Protein 8ZEB (pdb70)

Structure (mmCIF, N/CA/C/O backbone):
data_8ZEB
#
_entry.id   8ZEB
#
_cell.length_a   64.022
_cell.length_b   97.605
_cell.length_c   93.149
_cell.angle_alpha   90.000
_cell.angle_beta   90.000
_cell.angle_gamma   90.000
#
_symmetry.space_group_name_H-M   'C 2 2 21'
#
loop_
_entity.id
_entity.type
_entity.pdbx_description
1 polymer 'Bcl-2-like protein 1'
2 polymer THR-PRO-GLU-TRP-ALA-SER-THR-LEU-ARG-PRO-GLU-(CCS)-(EDN)-(Z7Z)-(PRS)
3 water water
#
loop_
_atom_site.group_PDB
_atom_site.id
_atom_site.type_symbol
_atom_site.label_atom_id
_atom_site.label_alt_id
_atom_site.label_comp_id
_atom_site.label_asym_id
_atom_site.label_entity_id
_atom_site.label_seq_id
_atom_site.pdbx_PDB_ins_code
_atom_site.Cartn_x
_atom_site.Cartn_y
_atom_site.Cartn_z
_atom_site.occupancy
_atom_site.B_iso_or_equiv
_atom_site.auth_seq_id
_atom_site.auth_comp_id
_atom_site.auth_asym_id
_atom_site.auth_atom_id
_atom_site.pdbx_PDB_model_num
ATOM 1 N N . GLN A 1 3 ? -7.00130 -3.71675 -40.64712 1.000 53.69666 3 GLN A N 1
ATOM 2 C CA . GLN A 1 3 ? -6.96981 -5.06744 -41.20390 1.000 50.58042 3 GLN A CA 1
ATOM 3 C C . GLN A 1 3 ? -5.62957 -5.73614 -40.93796 1.000 49.95710 3 GLN A C 1
ATOM 4 O O . GLN A 1 3 ? -4.60652 -5.38738 -41.53835 1.000 53.56182 3 GLN A O 1
ATOM 10 N N . SER A 1 4 ? -5.64107 -6.70704 -40.03503 1.000 42.73847 4 SER A N 1
ATOM 11 C CA . SER A 1 4 ? -4.41206 -7.31009 -39.54388 1.000 40.66754 4 SER A CA 1
ATOM 12 C C . SER A 1 4 ? -4.07452 -8.56502 -40.35263 1.000 31.33290 4 SER A C 1
ATOM 13 O O . SER A 1 4 ? -4.92650 -9.44209 -40.55933 1.000 33.26483 4 SER A O 1
ATOM 16 N N . ASN A 1 5 ? -2.84370 -8.61291 -40.86228 1.000 33.32531 5 ASN A N 1
ATOM 17 C CA . ASN A 1 5 ? -2.36978 -9.82634 -41.52183 1.000 35.56265 5 ASN A CA 1
ATOM 18 C C . ASN A 1 5 ? -2.30007 -10.97816 -40.53553 1.000 28.96222 5 ASN A C 1
ATOM 19 O O . ASN A 1 5 ? -2.53402 -12.13691 -40.90225 1.000 26.86672 5 ASN A O 1
ATOM 24 N N . ARG A 1 6 ? -2.01128 -10.67416 -39.27400 1.000 29.14095 6 ARG A N 1
ATOM 25 C CA . ARG A 1 6 ? -1.87738 -11.72274 -38.27280 1.000 32.20613 6 ARG A CA 1
ATOM 26 C C . ARG A 1 6 ? -3.23291 -12.32747 -37.92715 1.000 28.44771 6 ARG A C 1
ATOM 27 O O . ARG A 1 6 ? -3.34768 -13.54584 -37.74868 1.000 28.57090 6 ARG A O 1
ATOM 35 N N . GLU A 1 7 ? -4.28021 -11.49456 -37.84067 1.000 30.29657 7 GLU A N 1
ATOM 36 C CA . GLU A 1 7 ? -5.63378 -12.01644 -37.64573 1.000 32.33717 7 GLU A CA 1
ATOM 37 C C . GLU A 1 7 ? -6.03369 -12.93899 -38.78720 1.000 27.13416 7 GLU A C 1
ATOM 38 O O . GLU A 1 7 ? -6.66373 -13.98526 -38.57062 1.000 26.41048 7 GLU A O 1
ATOM 44 N N . LEU A 1 8 ? -5.67196 -12.56556 -40.01510 1.000 24.63978 8 LEU A N 1
ATOM 45 C CA . LEU A 1 8 ? -5.99522 -13.39017 -41.17242 1.000 22.28221 8 LEU A CA 1
ATOM 46 C C . LEU A 1 8 ? -5.24577 -14.70811 -41.12257 1.000 25.75858 8 LEU A C 1
ATOM 47 O O . LEU A 1 8 ? -5.81795 -15.76102 -41.42949 1.000 21.09296 8 LEU A O 1
ATOM 52 N N . VAL A 1 9 ? -3.94981 -14.65422 -40.77684 1.000 19.97324 9 VAL A N 1
ATOM 53 C CA . VAL A 1 9 ? -3.14548 -15.87340 -40.66948 1.000 21.22175 9 VAL A CA 1
ATOM 54 C C . VAL A 1 9 ? -3.73206 -16.79311 -39.61181 1.000 21.41641 9 VAL A C 1
ATOM 55 O O . VAL A 1 9 ? -3.90516 -17.99917 -39.83475 1.000 21.37520 9 VAL A O 1
ATOM 59 N N . VAL A 1 10 ? -4.07148 -16.23266 -38.44453 1.000 20.95294 10 VAL A N 1
ATOM 60 C CA . VAL A 1 10 ? -4.49932 -17.11135 -37.36389 1.000 25.79370 10 VAL A CA 1
ATOM 61 C C . VAL A 1 10 ? -5.84082 -17.73850 -37.68704 1.000 27.00145 10 VAL A C 1
ATOM 62 O O . VAL A 1 10 ? -6.07350 -18.91211 -37.36276 1.000 24.82008 10 VAL A O 1
ATOM 66 N N . ASP A 1 11 ? -6.72500 -17.00068 -38.37561 1.000 27.18385 11 ASP A N 1
ATOM 67 C CA . ASP A 1 11 ? -8.01673 -17.56899 -38.75808 1.000 28.12388 11 ASP A CA 1
ATOM 68 C C . ASP A 1 11 ? -7.86008 -18.68307 -39.78759 1.000 27.20658 11 ASP A C 1
ATOM 69 O O . ASP A 1 11 ? -8.54584 -19.71209 -39.70950 1.000 26.56770 11 ASP A O 1
ATOM 74 N N . PHE A 1 12 ? -6.99954 -18.47963 -40.78774 1.000 24.15563 12 PHE A N 1
ATOM 75 C CA . PHE A 1 12 ? -6.83674 -19.48687 -41.83229 1.000 23.48669 12 PHE A CA 1
ATOM 76 C C . PHE A 1 12 ? -6.22622 -20.77216 -41.27266 1.000 23.08392 12 PHE A C 1
ATOM 77 O O . PHE A 1 12 ? -6.69874 -21.87633 -41.56193 1.000 23.26696 12 PHE A O 1
ATOM 85 N N . LEU A 1 13 ? -5.15398 -20.64530 -40.49487 1.000 22.39872 13 LEU A N 1
ATOM 86 C CA . LEU A 1 13 ? -4.54030 -21.82227 -39.88681 1.000 23.33200 13 LEU A CA 1
ATOM 87 C C . LEU A 1 13 ? -5.52125 -22.55478 -38.96894 1.000 25.40378 13 LEU A C 1
ATOM 88 O O . LEU A 1 13 ? -5.63210 -23.78528 -39.02766 1.000 24.23939 13 LEU A O 1
ATOM 93 N N . SER A 1 14 ? -6.21621 -21.81623 -38.08910 1.000 24.34180 14 SER A N 1
ATOM 94 C CA . SER A 1 14 ? -7.20736 -22.44447 -37.20253 1.000 30.15314 14 SER A CA 1
ATOM 95 C C . SER A 1 14 ? -8.26076 -23.21790 -37.98979 1.000 28.63728 14 SER A C 1
ATOM 96 O O . SER A 1 14 ? -8.64625 -24.33825 -37.61274 1.000 28.07484 14 SER A O 1
ATOM 99 N N . TYR A 1 15 ? -8.74945 -22.62320 -39.07461 1.000 26.86678 15 TYR A N 1
ATOM 100 C CA . TYR A 1 15 ? -9.70350 -23.29752 -39.94629 1.000 25.35747 15 TYR A CA 1
ATOM 101 C C . TYR A 1 15 ? -9.09656 -24.54738 -40.56320 1.000 27.60412 15 TYR A C 1
ATOM 102 O O . TYR A 1 15 ? -9.70995 -25.61909 -40.54957 1.000 28.35836 15 TYR A O 1
ATOM 111 N N . LYS A 1 16 ? -7.89584 -24.42683 -41.13560 1.000 26.63666 16 LYS A N 1
ATOM 112 C CA . LYS A 1 16 ? -7.28282 -25.57247 -41.79890 1.000 26.59148 16 LYS A CA 1
ATOM 113 C C . LYS A 1 16 ? -6.99627 -26.70377 -40.82357 1.000 26.22365 16 LYS A C 1
ATOM 114 O O . LYS A 1 16 ? -7.09200 -27.88104 -41.19531 1.000 31.79468 16 LYS A O 1
ATOM 120 N N . LEU A 1 17 ? -6.65245 -26.37052 -39.58081 1.000 22.36275 17 LEU A N 1
ATOM 121 C CA . LEU A 1 17 ? -6.40376 -27.39887 -38.57681 1.000 27.81699 17 LEU A CA 1
ATOM 122 C C . LEU A 1 17 ? -7.69851 -28.08829 -38.14497 1.000 31.54337 17 LEU A C 1
ATOM 123 O O . LEU A 1 17 ? -7.73299 -29.31667 -38.00452 1.000 30.44923 17 LEU A O 1
ATOM 128 N N . SER A 1 18 ? -8.77574 -27.31962 -37.93600 1.000 30.27365 18 SER A N 1
ATOM 129 C CA . SER A 1 18 ? -10.05799 -27.93049 -37.57983 1.000 33.49866 18 SER A CA 1
ATOM 130 C C . SER A 1 18 ? -10.55809 -28.87621 -38.66704 1.000 33.03542 18 SER A C 1
ATOM 131 O O . SER A 1 18 ? -11.17460 -29.90070 -38.35905 1.000 37.88979 18 SER A O 1
ATOM 134 N N . GLN A 1 19 ? -10.28940 -28.57014 -39.94076 1.000 30.02455 19 GLN A N 1
ATOM 135 C CA . GLN A 1 19 ? -10.70375 -29.47020 -41.01490 1.000 31.18344 19 GLN A CA 1
ATOM 136 C C . GLN A 1 19 ? -10.04799 -30.84496 -40.91434 1.000 36.26456 19 GLN A C 1
ATOM 137 O O . GLN A 1 19 ? -10.61337 -31.83153 -41.39958 1.000 34.72259 19 GLN A O 1
ATOM 143 N N . LYS A 1 20 ? -8.83497 -30.92845 -40.36169 1.000 35.32358 20 LYS A N 1
ATOM 144 C CA . LYS A 1 20 ? -8.14938 -32.20800 -40.18653 1.000 34.01511 20 LYS A CA 1
ATOM 145 C C . LYS A 1 20 ? -8.40954 -32.82622 -38.82145 1.000 34.83687 20 LYS A C 1
ATOM 146 O O . LYS A 1 20 ? -7.79019 -33.84069 -38.48679 1.000 38.15040 20 LYS A O 1
ATOM 152 N N . GLY A 1 21 ? -9.29061 -32.23494 -38.02589 1.000 35.29934 21 GLY A N 1
ATOM 153 C CA . GLY A 1 21 ? -9.65568 -32.78203 -36.74120 1.000 39.05940 21 GLY A CA 1
ATOM 154 C C . GLY A 1 21 ? -8.89829 -32.22229 -35.56573 1.000 42.44706 21 GLY A C 1
ATOM 155 O O . GLY A 1 21 ? -9.05468 -32.73934 -34.45471 1.000 43.06634 21 GLY A O 1
ATOM 156 N N . TYR A 1 22 ? -8.09216 -31.18369 -35.76993 1.000 36.59900 22 TYR A N 1
ATOM 157 C CA . TYR A 1 22 ? -7.23604 -30.61444 -34.73958 1.000 38.95977 22 TYR A CA 1
ATOM 158 C C . TYR A 1 22 ? -7.77662 -29.26091 -34.32431 1.000 40.74098 22 TYR A C 1
ATOM 159 O O . TYR A 1 22 ? -8.07361 -28.42383 -35.18187 1.000 40.20887 22 TYR A O 1
ATOM 168 N N . SER A 1 23 ? -7.86015 -29.02881 -33.02055 1.000 43.41252 23 SER A N 1
ATOM 169 C CA . SER A 1 23 ? -8.43559 -27.79858 -32.48127 1.000 48.44873 23 SER A CA 1
ATOM 170 C C . SER A 1 23 ? -7.30805 -26.96038 -31.88482 1.000 49.65026 23 SER A C 1
ATOM 171 O O . SER A 1 23 ? -6.85908 -27.21205 -30.76191 1.000 52.53630 23 SER A O 1
ATOM 174 N N . TRP A 1 24 ? -6.85499 -25.96184 -32.64472 1.000 48.90110 24 TRP A N 1
ATOM 175 C CA . TRP A 1 24 ? -5.80825 -25.05203 -32.18479 1.000 44.91965 24 TRP A CA 1
ATOM 176 C C . TRP A 1 24 ? -6.38569 -24.10408 -31.14255 1.000 49.80979 24 TRP A C 1
ATOM 177 O O . TRP A 1 24 ? -7.20335 -23.23465 -31.46429 1.000 49.37673 24 TRP A O 1
ATOM 188 N N . SER A 1 25 ? -5.96379 -24.27171 -29.89228 1.000 51.66093 25 SER A N 1
ATOM 189 C CA . SER A 1 25 ? -6.47432 -23.44643 -28.80562 1.000 55.18673 25 SER A CA 1
ATOM 190 C C . SER A 1 25 ? -5.96306 -22.01890 -28.95367 1.000 52.75543 25 SER A C 1
ATOM 191 O O . SER A 1 25 ? -4.75040 -21.78644 -29.00812 1.000 53.68534 25 SER A O 1
ATOM 194 N N . GLN A 1 26 ? -6.88532 -21.06514 -29.03905 1.000 52.07761 26 GLN A N 1
ATOM 195 C CA . GLN A 1 26 ? -6.51777 -19.66027 -28.99057 1.000 52.67508 26 GLN A CA 1
ATOM 196 C C . GLN A 1 26 ? -6.84109 -19.14420 -27.59761 1.000 46.65680 26 GLN A C 1
ATOM 197 O O . GLN A 1 26 ? -8.02246 -19.12496 -27.21514 1.000 42.88613 26 GLN A O 1
ATOM 203 N N . PRO A 1 27 ? -5.85006 -18.74719 -26.79523 1.000 48.67713 82 PRO A N 1
ATOM 204 C CA . PRO A 1 27 ? -6.17590 -18.25749 -25.44375 1.000 45.22840 82 PRO A CA 1
ATOM 205 C C . PRO A 1 27 ? -7.05456 -17.01440 -25.45022 1.000 43.14469 82 PRO A C 1
ATOM 206 O O . PRO A 1 27 ? -7.84706 -16.82860 -24.51282 1.000 39.90339 82 PRO A O 1
ATOM 210 N N . MET A 1 28 ? -6.97417 -16.17090 -26.48958 1.000 39.98619 83 MET A N 1
ATOM 211 C CA . MET A 1 28 ? -7.86252 -15.01179 -26.53698 1.000 36.11748 83 MET A CA 1
ATOM 212 C C . MET A 1 28 ? -9.31382 -15.41148 -26.79672 1.000 31.77514 83 MET A C 1
ATOM 213 O O . MET A 1 28 ? -10.21850 -14.62530 -26.50042 1.000 30.98681 83 MET A O 1
ATOM 218 N N . ALA A 1 29 ? -9.55980 -16.60616 -27.34264 1.000 32.35082 84 ALA A N 1
ATOM 219 C CA . ALA A 1 29 ? -10.93632 -17.08459 -27.47936 1.000 31.46604 84 ALA A CA 1
ATOM 220 C C . ALA A 1 29 ? -11.60934 -17.23820 -26.11539 1.000 30.19282 84 ALA A C 1
ATOM 221 O O . ALA A 1 29 ? -12.78096 -16.87955 -25.94462 1.000 30.01669 84 ALA A O 1
ATOM 223 N N . ALA A 1 30 ? -10.87629 -17.74698 -25.12228 1.000 28.03018 85 ALA A N 1
ATOM 224 C CA . ALA A 1 30 ? -11.43518 -17.86335 -23.77968 1.000 28.69433 85 ALA A CA 1
ATOM 225 C C . ALA A 1 30 ? -11.66843 -16.49193 -23.15841 1.000 27.29739 85 ALA A C 1
ATOM 226 O O . ALA A 1 30 ? -12.64178 -16.29813 -22.41953 1.000 23.70291 85 ALA A O 1
ATOM 228 N N . VAL A 1 31 ? -10.77201 -15.53939 -23.43049 1.000 23.54509 86 VAL A N 1
ATOM 229 C CA . VAL A 1 31 ? -10.95267 -14.17759 -22.93802 1.000 25.50556 86 VAL A CA 1
ATOM 230 C C . VAL A 1 31 ? -12.20718 -13.56366 -23.53430 1.000 23.32444 86 VAL A C 1
ATOM 231 O O . VAL A 1 31 ? -13.00422 -12.95432 -22.82202 1.000 21.98214 86 VAL A O 1
ATOM 235 N N . LYS A 1 32 ? -12.37396 -13.68089 -24.85455 1.000 19.74024 87 LYS A N 1
ATOM 236 C CA . LYS A 1 32 ? -13.54684 -13.10385 -25.51082 1.000 23.61656 87 LYS A CA 1
ATOM 237 C C . LYS A 1 32 ? -14.84062 -13.67907 -24.93808 1.000 23.07402 87 LYS A C 1
ATOM 238 O O . LYS A 1 32 ? -15.78077 -12.93476 -24.63667 1.000 21.72749 87 LYS A O 1
ATOM 244 N N . GLN A 1 33 ? -14.89627 -14.99950 -24.74914 1.000 22.02771 88 GLN A N 1
ATOM 245 C CA . GLN A 1 33 ? -16.09056 -15.62966 -24.19283 1.000 21.51593 88 GLN A CA 1
ATOM 246 C C . GLN A 1 33 ? -16.34387 -15.18420 -22.75745 1.000 23.12782 88 GLN A C 1
ATOM 247 O O . GLN A 1 33 ? -17.48935 -14.93228 -22.37155 1.000 23.01386 88 GLN A O 1
ATOM 253 N N . ALA A 1 34 ? -15.29940 -15.07843 -21.94084 1.000 19.97884 89 ALA A N 1
ATOM 254 C CA . ALA A 1 34 ? -15.52688 -14.67785 -20.55197 1.000 22.52103 89 ALA A CA 1
ATOM 255 C C . ALA A 1 34 ? -16.00115 -13.22936 -20.46495 1.000 22.53690 89 ALA A C 1
ATOM 256 O O . ALA A 1 34 ? -16.84485 -12.89480 -19.62235 1.000 21.14235 89 ALA A O 1
ATOM 258 N N . LEU A 1 35 ? -15.47613 -12.36358 -21.33751 1.000 20.94849 90 LEU A N 1
ATOM 259 C CA . LEU A 1 35 ? -15.89150 -10.96233 -21.35604 1.000 20.50302 90 LEU A CA 1
ATOM 260 C C . LEU A 1 35 ? -17.33861 -10.81844 -21.79409 1.000 19.61231 90 LEU A C 1
ATOM 261 O O . LEU A 1 35 ? -18.08260 -10.00352 -21.22949 1.000 20.06291 90 LEU A O 1
ATOM 266 N N . ARG A 1 36 ? -17.75880 -11.59576 -22.80126 1.000 20.58504 91 ARG A N 1
ATOM 267 C CA . ARG A 1 36 ? -19.16047 -11.58363 -23.23325 1.000 22.29983 91 ARG A CA 1
ATOM 268 C C . ARG A 1 36 ? -20.09041 -11.96834 -22.09289 1.000 22.17877 91 ARG A C 1
ATOM 269 O O . ARG A 1 36 ? -21.10717 -11.30001 -21.84112 1.000 20.90224 91 ARG A O 1
ATOM 277 N N . GLU A 1 37 ? -19.77620 -13.07644 -21.41500 1.000 19.61044 92 GLU A N 1
ATOM 278 C CA . GLU A 1 37 ? -20.62054 -13.56442 -20.32890 1.000 20.03438 92 GLU A CA 1
ATOM 279 C C . GLU A 1 37 ? -20.62237 -12.61390 -19.14306 1.000 22.23353 92 GLU A C 1
ATOM 280 O O . GLU A 1 37 ? -21.67752 -12.37177 -18.53811 1.000 20.59905 92 GLU A O 1
ATOM 286 N N . ALA A 1 38 ? -19.45804 -12.06425 -18.79239 1.000 19.25163 93 ALA A N 1
ATOM 287 C CA . ALA A 1 38 ? -19.38930 -11.15074 -17.66349 1.000 19.93990 93 ALA A CA 1
ATOM 288 C C . ALA A 1 38 ? -20.17653 -9.88132 -17.95198 1.000 19.59530 93 ALA A C 1
ATOM 289 O O . ALA A 1 38 ? -20.86506 -9.35745 -17.06975 1.000 22.30388 93 ALA A O 1
ATOM 291 N N . GLY A 1 39 ? -20.08509 -9.37356 -19.18100 1.000 15.44220 94 GLY A N 1
ATOM 292 C CA . GLY A 1 39 ? -20.85914 -8.19416 -19.53802 1.000 20.44809 94 GLY A CA 1
ATOM 293 C C . GLY A 1 39 ? -22.35951 -8.45837 -19.48958 1.000 22.30580 94 GLY A C 1
ATOM 294 O O . GLY A 1 39 ? -23.12751 -7.63358 -18.99357 1.000 20.85738 94 GLY A O 1
ATOM 295 N N . ASP A 1 40 ? -22.79044 -9.61371 -20.00366 1.000 20.74508 95 ASP A N 1
ATOM 296 C CA . ASP A 1 40 ? -24.19912 -9.98616 -19.88441 1.000 20.57959 95 ASP A CA 1
ATOM 297 C C . ASP A 1 40 ? -24.62958 -10.02881 -18.42626 1.000 23.12692 95 ASP A C 1
ATOM 298 O O . ASP A 1 40 ? -25.68528 -9.50719 -18.06948 1.000 22.47267 95 ASP A O 1
ATOM 303 N N . GLU A 1 41 ? -23.82079 -10.65670 -17.56492 1.000 23.55031 96 GLU A N 1
ATOM 304 C CA . GLU A 1 41 ? -24.17559 -10.75410 -16.15270 1.000 24.83123 96 GLU A CA 1
ATOM 305 C C . GLU A 1 41 ? -24.17652 -9.38624 -15.47533 1.000 22.55001 96 GLU A C 1
ATOM 306 O O . GLU A 1 41 ? -25.06004 -9.10069 -14.65731 1.000 22.72494 96 GLU A O 1
ATOM 312 N N . PHE A 1 42 ? -23.19598 -8.52503 -15.79193 1.000 23.04273 97 PHE A N 1
ATOM 313 C CA . PHE A 1 42 ? -23.17628 -7.18242 -15.20776 1.000 20.26583 97 PHE A CA 1
ATOM 314 C C . PHE A 1 42 ? -24.44953 -6.41814 -15.54700 1.000 20.73318 97 PHE A C 1
ATOM 315 O O . PHE A 1 42 ? -25.06968 -5.80837 -14.66938 1.000 20.27839 97 PHE A O 1
ATOM 323 N N . GLU A 1 43 ? -24.86018 -6.45242 -16.82058 1.000 18.59567 98 GLU A N 1
ATOM 324 C CA . GLU A 1 43 ? -26.00309 -5.65041 -17.26512 1.000 21.60084 98 GLU A CA 1
ATOM 325 C C . GLU A 1 43 ? -27.32489 -6.14538 -16.69440 1.000 24.86869 98 GLU A C 1
ATOM 326 O O . GLU A 1 43 ? -28.25912 -5.35337 -16.52184 1.000 21.13615 98 GLU A O 1
ATOM 332 N N . LEU A 1 44 ? -27.43153 -7.44178 -16.43191 1.000 19.22527 99 LEU A N 1
ATOM 333 C CA . LEU A 1 44 ? -28.63932 -8.04374 -15.87967 1.000 20.33795 99 LEU A CA 1
ATOM 334 C C . LEU A 1 44 ? -28.64433 -8.01961 -14.35456 1.000 22.35723 99 LEU A C 1
ATOM 335 O O . LEU A 1 44 ? -29.59316 -7.52471 -13.73787 1.000 27.83452 99 LEU A O 1
ATOM 340 N N . ARG A 1 45 ? -27.59825 -8.53835 -13.72218 1.000 25.16682 100 ARG A N 1
ATOM 341 C CA . ARG A 1 45 ? -27.59593 -8.61876 -12.26948 1.000 24.57787 100 ARG A CA 1
ATOM 342 C C . ARG A 1 45 ? -27.32486 -7.27766 -11.60179 1.000 24.07736 100 ARG A C 1
ATOM 343 O O . ARG A 1 45 ? -27.72473 -7.08438 -10.44862 1.000 27.27107 100 ARG A O 1
ATOM 351 N N . TYR A 1 46 ? -26.64975 -6.34739 -12.27859 1.000 21.92336 101 TYR A N 1
ATOM 352 C CA . TYR A 1 46 ? -26.35534 -5.05118 -11.67401 1.000 19.02932 101 TYR A CA 1
ATOM 353 C C . TYR A 1 46 ? -26.91335 -3.94761 -12.55858 1.000 24.26532 101 TYR A C 1
ATOM 354 O O . TYR A 1 46 ? -26.19160 -3.00837 -12.90556 1.000 22.24271 101 TYR A O 1
ATOM 363 N N . ARG A 1 47 ? -28.19148 -4.04620 -12.93504 1.000 21.50693 102 ARG A N 1
ATOM 364 C CA . ARG A 1 47 ? -28.71993 -3.09547 -13.91201 1.000 24.65200 102 ARG A CA 1
ATOM 365 C C . ARG A 1 47 ? -28.66116 -1.64783 -13.41996 1.000 21.06118 102 ARG A C 1
ATOM 366 O O . ARG A 1 47 ? -28.48784 -0.73192 -14.22951 1.000 20.61422 102 ARG A O 1
ATOM 374 N N . ARG A 1 48 ? -28.78473 -1.41029 -12.11443 1.000 23.15634 103 ARG A N 1
ATOM 375 C CA . ARG A 1 48 ? -28.71833 -0.02859 -11.63469 1.000 27.86397 103 ARG A CA 1
ATOM 376 C C . ARG A 1 48 ? -27.31780 0.55183 -11.80764 1.000 20.93671 103 ARG A C 1
ATOM 377 O O . ARG A 1 48 ? -27.16109 1.73032 -12.13310 1.000 26.16757 103 ARG A O 1
ATOM 385 N N . ALA A 1 49 ? -26.28867 -0.25367 -11.56099 1.000 21.76838 104 ALA A N 1
ATOM 386 C CA . ALA A 1 49 ? -24.91858 0.18667 -11.80408 1.000 24.56562 104 ALA A CA 1
ATOM 387 C C . ALA A 1 49 ? -24.67902 0.42549 -13.28444 1.000 22.07458 104 ALA A C 1
ATOM 388 O O . ALA A 1 49 ? -23.97688 1.37073 -13.67585 1.000 23.55952 104 ALA A O 1
ATOM 390 N N . PHE A 1 50 ? -25.21725 -0.45758 -14.11848 1.000 18.07827 105 PHE A N 1
ATOM 391 C CA . PHE A 1 50 ? -25.04879 -0.35173 -15.56195 1.000 17.80843 105 PHE A CA 1
ATOM 392 C C . PHE A 1 50 ? -25.72760 0.90384 -16.10353 1.000 22.35059 105 PHE A C 1
ATOM 393 O O . PHE A 1 50 ? -25.10688 1.69217 -16.82874 1.000 20.71690 105 PHE A O 1
ATOM 401 N N . SER A 1 51 ? -27.00529 1.10760 -15.76088 1.000 22.04250 106 SER A N 1
ATOM 402 C CA . SER A 1 51 ? -27.73025 2.27142 -16.28345 1.000 22.03355 106 SER A CA 1
ATOM 403 C C . SER A 1 51 ? -27.21944 3.57907 -15.67243 1.000 22.94315 106 SER A C 1
ATOM 404 O O . SER A 1 51 ? -27.28455 4.62546 -16.32414 1.000 23.31128 106 SER A O 1
ATOM 407 N N . ASP A 1 52 ? -26.66432 3.53769 -14.45762 1.000 21.19349 107 ASP A N 1
ATOM 408 C CA . ASP A 1 52 ? -26.05094 4.73199 -13.89080 1.000 25.84133 107 ASP A CA 1
ATOM 409 C C . ASP A 1 52 ? -24.85932 5.18221 -14.73205 1.000 27.71359 107 ASP A C 1
ATOM 410 O O . ASP A 1 52 ? -24.65718 6.38382 -14.94564 1.000 24.59147 107 ASP A O 1
ATOM 415 N N . LEU A 1 53 ? -24.08216 4.22872 -15.25369 1.000 22.54023 108 LEU A N 1
ATOM 416 C CA . LEU A 1 53 ? -22.95457 4.57696 -16.11836 1.000 21.96709 108 LEU A CA 1
ATOM 417 C C . LEU A 1 53 ? -23.43080 5.06437 -17.49020 1.000 23.98673 108 LEU A C 1
ATOM 418 O O . LEU A 1 53 ? -23.00308 6.12151 -17.96614 1.000 23.69895 108 LEU A O 1
ATOM 423 N N . THR A 1 54 ? -24.34985 4.33396 -18.12684 1.000 21.76652 109 THR A N 1
ATOM 424 C CA . THR A 1 54 ? -24.79850 4.73059 -19.46416 1.000 25.50534 109 THR A CA 1
ATOM 425 C C . THR A 1 54 ? -25.51513 6.08230 -19.47335 1.000 26.95387 109 THR A C 1
ATOM 426 O O . THR A 1 54 ? -25.52441 6.77247 -20.50220 1.000 25.55231 109 THR A O 1
ATOM 430 N N . SER A 1 55 ? -26.11971 6.48445 -18.35561 1.000 24.90203 110 SER A N 1
ATOM 431 C CA . SER A 1 55 ? -26.78060 7.78704 -18.32963 1.000 24.99001 110 SER A CA 1
ATOM 432 C C . SER A 1 55 ? -25.80354 8.96088 -18.37263 1.000 27.54278 110 SER A C 1
ATOM 433 O O . SER A 1 55 ? -26.24439 10.09138 -18.58946 1.000 27.63333 110 SER A O 1
ATOM 436 N N . GLN A 1 56 ? -24.49880 8.74161 -18.18392 1.000 23.70289 111 GLN A N 1
ATOM 437 C CA . GLN A 1 56 ? -23.57787 9.86925 -18.07272 1.000 26.39837 111 GLN A CA 1
ATOM 438 C C . GLN A 1 56 ? -23.07693 10.39514 -19.41409 1.000 26.59890 111 GLN A C 1
ATOM 439 O O . GLN A 1 56 ? -22.41160 11.43001 -19.44494 1.000 27.83320 111 GLN A O 1
ATOM 445 N N . LEU A 1 57 ? -23.36018 9.71970 -20.51916 1.000 24.52704 112 LEU A N 1
ATOM 446 C CA . LEU A 1 57 ? -22.83271 10.14921 -21.80280 1.000 25.24976 112 LEU A CA 1
ATOM 447 C C . LEU A 1 57 ? -23.74029 9.64103 -22.90053 1.000 30.75159 112 LEU A C 1
ATOM 448 O O . LEU A 1 57 ? -24.12055 8.46790 -22.90178 1.000 27.72944 112 LEU A O 1
ATOM 453 N N . HIS A 1 58 ? -24.03690 10.50652 -23.85686 1.000 27.28117 113 HIS A N 1
ATOM 454 C CA . HIS A 1 58 ? -24.67368 10.06875 -25.09065 1.000 34.27843 113 HIS A CA 1
ATOM 455 C C . HIS A 1 58 ? -23.85449 10.60874 -26.24836 1.000 28.44154 113 HIS A C 1
ATOM 456 O O . HIS A 1 58 ? -23.48461 11.78151 -26.24722 1.000 32.72014 113 HIS A O 1
ATOM 463 N N . ILE A 1 59 ? -23.50196 9.74459 -27.18326 1.000 29.40005 114 ILE A N 1
ATOM 464 C CA . ILE A 1 59 ? -22.55049 10.10332 -28.22883 1.000 33.11625 114 ILE A CA 1
ATOM 465 C C . ILE A 1 59 ? -23.29559 10.75545 -29.38247 1.000 32.26901 114 ILE A C 1
ATOM 466 O O . ILE A 1 59 ? -24.32313 10.24712 -29.84214 1.000 35.20184 114 ILE A O 1
ATOM 471 N N . THR A 1 60 ? -22.78159 11.89072 -29.84045 1.000 31.68191 115 THR A N 1
ATOM 472 C CA . THR A 1 60 ? -23.26346 12.52107 -31.05886 1.000 28.90572 115 THR A CA 1
ATOM 473 C C . THR A 1 60 ? -22.05777 12.67039 -31.97540 1.000 32.08629 115 THR A C 1
ATOM 474 O O . THR A 1 60 ? -20.91916 12.49490 -31.51765 1.000 28.62524 115 THR A O 1
ATOM 478 N N . PRO A 1 61 ? -22.24100 12.97603 -33.26326 1.000 30.53431 116 PRO A N 1
ATOM 479 C CA . PRO A 1 61 ? -21.07172 13.17218 -34.13329 1.000 29.42130 116 PRO A CA 1
ATOM 480 C C . PRO A 1 61 ? -20.17490 14.30796 -33.67591 1.000 29.15256 116 PRO A C 1
ATOM 481 O O . PRO A 1 61 ? -19.08137 14.45780 -34.22077 1.000 34.35190 116 PRO A O 1
ATOM 485 N N . GLY A 1 62 ? -20.58628 15.08443 -32.67724 1.000 26.08299 117 GLY A N 1
ATOM 486 C CA . GLY A 1 62 ? -19.78564 16.17135 -32.16758 1.000 31.29883 117 GLY A CA 1
ATOM 487 C C . GLY A 1 62 ? -19.07811 15.84432 -30.87138 1.000 33.34883 117 GLY A C 1
ATOM 488 O O . GLY A 1 62 ? -18.25179 16.63478 -30.41148 1.000 31.49437 117 GLY A O 1
ATOM 489 N N . THR A 1 63 ? -19.37462 14.68784 -30.27547 1.000 29.37570 118 THR A N 1
ATOM 490 C CA . THR A 1 63 ? -18.68830 14.29621 -29.05057 1.000 28.11442 118 THR A CA 1
ATOM 491 C C . THR A 1 63 ? -17.19677 14.06778 -29.30487 1.000 27.86992 118 THR A C 1
ATOM 492 O O . THR A 1 63 ? -16.80813 13.34944 -30.23127 1.000 25.70842 118 THR A O 1
ATOM 496 N N . ALA A 1 64 ? -16.36142 14.65778 -28.46484 1.000 25.21126 119 ALA A N 1
ATOM 497 C CA . ALA A 1 64 ? -14.93509 14.41204 -28.58622 1.000 25.44244 119 ALA A CA 1
ATOM 498 C C . ALA A 1 64 ? -14.53002 13.28537 -27.64592 1.000 26.46156 119 ALA A C 1
ATOM 499 O O . ALA A 1 64 ? -15.19334 13.01232 -26.64234 1.000 26.67794 119 ALA A O 1
ATOM 501 N N . TYR A 1 65 ? -13.42981 12.61822 -27.99492 1.000 25.67109 120 TYR A N 1
ATOM 502 C CA . TYR A 1 65 ? -12.87200 11.57864 -27.13146 1.000 22.43630 120 TYR A CA 1
ATOM 503 C C . TYR A 1 65 ? -12.72788 12.05315 -25.68908 1.000 24.31905 120 TYR A C 1
ATOM 504 O O . TYR A 1 65 ? -13.03563 11.31223 -24.75010 1.000 21.25641 120 TYR A O 1
ATOM 513 N N . GLN A 1 66 ? -12.27649 13.29471 -25.48273 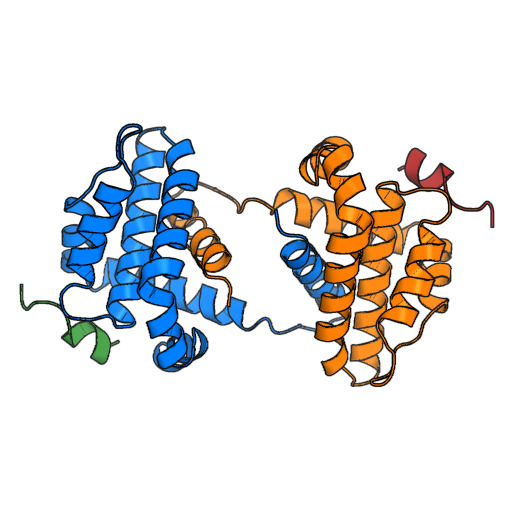1.000 22.20038 121 GLN A N 1
ATOM 514 C CA . GLN A 1 66 ? -12.06018 13.74469 -24.10856 1.000 23.37759 121 GLN A CA 1
ATOM 515 C C . GLN A 1 66 ? -13.33949 13.67021 -23.26332 1.000 25.69989 121 GLN A C 1
ATOM 516 O O . GLN A 1 66 ? -13.25478 13.51179 -22.04311 1.000 23.76067 121 GLN A O 1
ATOM 522 N N . SER A 1 67 ? -14.53217 13.74366 -23.87404 1.000 27.25601 122 SER A N 1
ATOM 523 C CA . SER A 1 67 ? -15.74620 13.59983 -23.06263 1.000 25.57145 122 SER A CA 1
ATOM 524 C C . SER A 1 67 ? -15.93100 12.15999 -22.58125 1.000 26.68996 122 SER A C 1
ATOM 525 O O . SER A 1 67 ? -16.35279 11.93110 -21.44047 1.000 25.38230 122 SER A O 1
ATOM 528 N N . PHE A 1 68 ? -15.66519 11.18707 -23.45706 1.000 23.72567 123 PHE A N 1
ATOM 529 C CA . PHE A 1 68 ? -15.67471 9.77241 -23.08453 1.000 26.19368 123 PHE A CA 1
ATOM 530 C C . PHE A 1 68 ? -14.59370 9.47843 -22.04098 1.000 23.83410 123 PHE A C 1
ATOM 531 O O . PHE A 1 68 ? -14.85195 8.83028 -21.02207 1.000 21.52779 123 PHE A O 1
ATOM 539 N N . GLU A 1 69 ? -13.39292 10.01333 -22.24937 1.000 19.94771 124 GLU A N 1
ATOM 540 C CA . GLU A 1 69 ? -12.30014 9.79820 -21.30589 1.000 25.40770 124 GLU A CA 1
ATOM 541 C C . GLU A 1 69 ? -12.64559 10.30614 -19.90769 1.000 23.12818 124 GLU A C 1
ATOM 542 O O . GLU A 1 69 ? -12.29817 9.66408 -18.91588 1.000 23.52237 124 GLU A O 1
ATOM 548 N N . GLN A 1 70 ? -13.33272 11.45035 -19.79892 1.000 20.26978 125 GLN A N 1
ATOM 549 C CA . GLN A 1 70 ? -13.67056 11.97850 -18.47495 1.000 23.29472 125 GLN A CA 1
ATOM 550 C C . GLN A 1 70 ? -14.67028 11.08557 -17.74177 1.000 21.38145 125 GLN A C 1
ATOM 551 O O . GLN A 1 70 ? -14.55892 10.87810 -16.52824 1.000 22.49618 125 GLN A O 1
ATOM 557 N N . VAL A 1 71 ? -15.68009 10.59121 -18.44772 1.000 20.72091 126 VAL A N 1
ATOM 558 C CA . VAL A 1 71 ? -16.65309 9.69560 -17.82229 1.000 22.27221 126 VAL A CA 1
ATOM 559 C C . VAL A 1 71 ? -15.98003 8.40103 -17.38949 1.000 21.84238 126 VAL A C 1
ATOM 560 O O . VAL A 1 71 ? -16.22970 7.88814 -16.29167 1.000 21.64576 126 VAL A O 1
ATOM 564 N N . VAL A 1 72 ? -15.11480 7.84548 -18.23914 1.000 19.82406 127 VAL A N 1
ATOM 565 C CA . VAL A 1 72 ? -14.47978 6.58539 -17.86926 1.000 22.34284 127 VAL A CA 1
ATOM 566 C C . VAL A 1 72 ? -13.49488 6.81146 -16.73062 1.000 21.09961 127 VAL A C 1
ATOM 567 O O . VAL A 1 72 ? -13.38323 5.98719 -15.81519 1.000 20.05967 127 VAL A O 1
ATOM 571 N N . ASN A 1 73 ? -12.79520 7.94925 -16.74664 1.000 19.82459 128 ASN A N 1
ATOM 572 C CA . ASN A 1 73 ? -11.91463 8.30371 -15.63388 1.000 25.33104 128 ASN A CA 1
ATOM 573 C C . ASN A 1 73 ? -12.66038 8.31241 -14.30501 1.000 23.74271 128 ASN A C 1
ATOM 574 O O . ASN A 1 73 ? -12.08517 7.95917 -13.26903 1.000 21.24083 128 ASN A O 1
ATOM 579 N N . GLU A 1 74 ? -13.92948 8.72660 -14.31503 1.000 24.34879 129 GLU A N 1
ATOM 580 C CA . GLU A 1 74 ? -14.73802 8.72077 -13.09775 1.000 25.42646 129 GLU A CA 1
ATOM 581 C C . GLU A 1 74 ? -15.09432 7.29594 -12.68383 1.000 24.52742 129 GLU A C 1
ATOM 582 O O . GLU A 1 74 ? -15.11430 6.97236 -11.49178 1.000 22.78617 129 GLU A O 1
ATOM 588 N N . LEU A 1 75 ? -15.33473 6.41992 -13.66013 1.000 22.74081 130 LEU A N 1
ATOM 589 C CA . LEU A 1 75 ? -15.56399 5.01158 -13.36622 1.000 24.36130 130 LEU A CA 1
ATOM 590 C C . LEU A 1 75 ? -14.39040 4.39726 -12.60678 1.000 23.92161 130 LEU A C 1
ATOM 591 O O . LEU A 1 75 ? -14.58995 3.64728 -11.64888 1.000 25.41807 130 LEU A O 1
ATOM 596 N N . PHE A 1 76 ? -13.15926 4.69896 -13.01777 1.000 23.60439 131 PHE A N 1
ATOM 597 C CA . PHE A 1 76 ? -11.96154 4.16888 -12.37856 1.000 22.53574 131 PHE A CA 1
ATOM 598 C C . PHE A 1 76 ? -11.40797 5.08130 -11.28931 1.000 28.19800 131 PHE A C 1
ATOM 599 O O . PHE A 1 76 ? -10.27500 4.86449 -10.83598 1.000 26.73460 131 PHE A O 1
ATOM 607 N N . ARG A 1 77 ? -12.19918 6.06464 -10.84097 1.000 29.44297 132 ARG A N 1
ATOM 608 C CA . ARG A 1 77 ? -11.72499 7.07349 -9.89039 1.000 33.59379 132 ARG A CA 1
ATOM 609 C C . ARG A 1 77 ? -11.06773 6.43325 -8.67246 1.000 31.44435 132 ARG A C 1
ATOM 610 O O . ARG A 1 77 ? -9.99292 6.86252 -8.24207 1.000 36.40318 132 ARG A O 1
ATOM 618 N N . ASP A 1 78 ? -11.66931 5.37214 -8.13587 1.000 32.71208 133 ASP A N 1
ATOM 619 C CA . ASP A 1 78 ? -11.18167 4.70580 -6.93227 1.000 35.39694 133 ASP A CA 1
ATOM 620 C C . ASP A 1 78 ? -10.32493 3.47434 -7.22132 1.000 32.45059 133 ASP A C 1
ATOM 621 O O . ASP A 1 78 ? -10.21706 2.59195 -6.36228 1.000 34.75433 133 ASP A O 1
ATOM 626 N N . GLY A 1 79 ? -9.74663 3.37764 -8.39979 1.000 29.13363 134 GLY A N 1
ATOM 627 C CA . GLY A 1 79 ? -8.86385 2.26519 -8.67304 1.000 27.22566 134 GLY A CA 1
ATOM 628 C C . GLY A 1 79 ? -9.41815 1.37508 -9.76825 1.000 27.47650 134 GLY A C 1
ATOM 629 O O . GLY A 1 79 ? -10.62959 1.31205 -10.00537 1.000 26.01666 134 GLY A O 1
ATOM 630 N N . VAL A 1 80 ? -8.52932 0.68787 -10.45022 1.000 23.68210 135 VAL A N 1
ATOM 631 C CA . VAL A 1 80 ? -8.91744 -0.25636 -11.48535 1.000 23.07224 135 VAL A CA 1
ATOM 632 C C . VAL A 1 80 ? -9.16744 -1.61178 -10.83844 1.000 23.43698 135 VAL A C 1
ATOM 633 O O . VAL A 1 80 ? -8.47519 -1.99744 -9.90391 1.000 22.82120 135 VAL A O 1
ATOM 637 N N . ASN A 1 81 ? -10.20620 -2.30947 -11.27878 1.000 24.26910 136 ASN A N 1
ATOM 638 C CA . ASN A 1 81 ? -10.35088 -3.72164 -10.95202 1.000 18.28855 136 ASN A CA 1
ATOM 639 C C . ASN A 1 81 ? -11.05336 -4.36044 -12.13124 1.000 19.69232 136 ASN A C 1
ATOM 640 O O . ASN A 1 81 ? -11.54615 -3.66802 -13.01800 1.000 17.95754 136 ASN A O 1
ATOM 645 N N . TRP A 1 82 ? -11.07627 -5.69775 -12.14734 1.000 18.53353 137 TRP A N 1
ATOM 646 C CA . TRP A 1 82 ? -11.62207 -6.40169 -13.29859 1.000 19.35040 137 TRP A CA 1
ATOM 647 C C . TRP A 1 82 ? -13.10645 -6.10387 -13.47985 1.000 16.77038 137 TRP A C 1
ATOM 648 O O . TRP A 1 82 ? -13.59764 -6.05993 -14.61390 1.000 18.02839 137 TRP A O 1
ATOM 659 N N . GLY A 1 83 ? -13.83834 -5.92206 -12.37926 1.000 17.07861 138 GLY A N 1
ATOM 660 C CA . GLY A 1 83 ? -15.25638 -5.58652 -12.49653 1.000 21.79830 138 GLY A CA 1
ATOM 661 C C . GLY A 1 83 ? -15.48939 -4.25029 -13.17891 1.000 19.32482 138 GLY A C 1
ATOM 662 O O . GLY A 1 83 ? -16.35673 -4.12765 -14.04233 1.000 18.73462 138 GLY A O 1
ATOM 663 N N . ARG A 1 84 ? -14.71262 -3.23029 -12.80274 1.000 19.34887 139 ARG A N 1
ATOM 664 C CA . ARG A 1 84 ? -14.83792 -1.93601 -13.46315 1.000 18.95042 139 ARG A CA 1
ATOM 665 C C . ARG A 1 84 ? -14.46774 -2.02881 -14.92980 1.000 17.80765 139 ARG A C 1
ATOM 666 O O . ARG A 1 84 ? -15.02425 -1.30907 -15.76600 1.000 17.69884 139 ARG A O 1
ATOM 674 N N . ILE A 1 85 ? -13.53791 -2.92020 -15.26077 1.000 17.03649 140 ILE A N 1
ATOM 675 C CA . ILE A 1 85 ? -13.18716 -3.13617 -16.65089 1.000 15.57718 140 ILE A CA 1
ATOM 676 C C . ILE A 1 85 ? -14.34738 -3.77154 -17.41183 1.000 14.63352 140 ILE A C 1
ATOM 677 O O . ILE A 1 85 ? -14.63284 -3.39574 -18.54902 1.000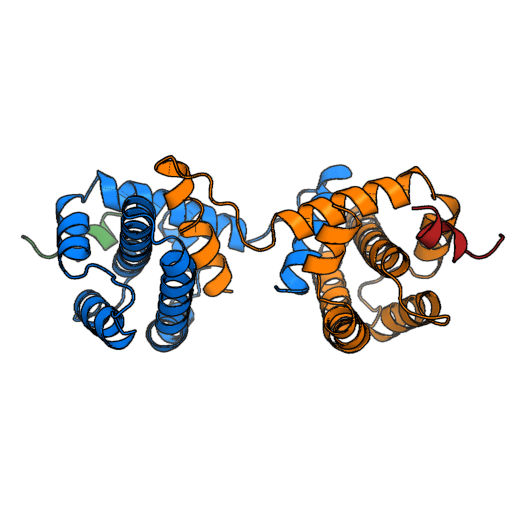 17.73604 140 ILE A O 1
ATOM 682 N N . VAL A 1 86 ? -15.03006 -4.74978 -16.81132 1.000 16.92903 141 VAL A N 1
ATOM 683 C CA . VAL A 1 86 ? -16.29211 -5.25208 -17.38330 1.000 16.91497 141 VAL A CA 1
ATOM 684 C C . VAL A 1 86 ? -17.30494 -4.10971 -17.60723 1.000 16.47105 141 VAL A C 1
ATOM 685 O O . VAL A 1 86 ? -17.88370 -3.97343 -18.68274 1.000 16.22412 141 VAL A O 1
ATOM 689 N N . ALA A 1 87 ? -17.52157 -3.26721 -16.60301 1.000 14.52999 142 ALA A N 1
ATOM 690 C CA . ALA A 1 87 ? -18.45406 -2.14990 -16.78322 1.000 16.15147 142 ALA A CA 1
ATOM 691 C C . ALA A 1 87 ? -18.04113 -1.25646 -17.94860 1.000 16.53990 142 ALA A C 1
ATOM 692 O O . ALA A 1 87 ? -18.88637 -0.80256 -18.72689 1.000 16.89507 142 ALA A O 1
ATOM 694 N N . PHE A 1 88 ? -16.73260 -1.03354 -18.10912 1.000 18.14572 143 PHE A N 1
ATOM 695 C CA . PHE A 1 88 ? -16.21781 -0.22040 -19.20074 1.000 16.98638 143 PHE A CA 1
ATOM 696 C C . PHE A 1 88 ? -16.58036 -0.81448 -20.55649 1.000 16.54112 143 PHE A C 1
ATOM 697 O O . PHE A 1 88 ? -16.95496 -0.07855 -21.47497 1.000 18.18848 143 PHE A O 1
ATOM 705 N N . PHE A 1 89 ? -16.46294 -2.13803 -20.71132 1.000 14.76812 144 PHE A N 1
ATOM 706 C CA . PHE A 1 89 ? -16.87299 -2.77526 -21.96020 1.000 14.86251 144 PHE A CA 1
ATOM 707 C C . PHE A 1 89 ? -18.38714 -2.67333 -22.15502 1.000 14.89289 144 PHE A C 1
ATOM 708 O O . PHE A 1 89 ? -18.85519 -2.39078 -23.25565 1.000 16.82778 144 PHE A O 1
ATOM 716 N N . SER A 1 90 ? -19.16071 -2.89500 -21.09639 1.000 13.82436 145 SER A N 1
ATOM 717 C CA . SER A 1 90 ? -20.61753 -2.77468 -21.21010 1.000 17.47479 145 SER A CA 1
ATOM 718 C C . SER A 1 90 ? -21.04185 -1.34289 -21.53863 1.000 17.83302 145 SER A C 1
ATOM 719 O O . SER A 1 90 ? -21.97131 -1.11589 -22.32533 1.000 16.63098 145 SER A O 1
ATOM 722 N N . PHE A 1 91 ? -20.37670 -0.36668 -20.94019 1.000 17.82103 146 PHE A N 1
ATOM 723 C CA . PHE A 1 91 ? -20.62853 1.03374 -21.27923 1.000 16.94572 146 PHE A CA 1
ATOM 724 C C . PHE A 1 91 ? -20.43350 1.27529 -22.77657 1.000 19.65879 146 PHE A C 1
ATOM 725 O O . PHE A 1 91 ? -21.31352 1.82701 -23.44974 1.000 17.45832 146 PHE A O 1
ATOM 733 N N . GLY A 1 92 ? -19.29825 0.83355 -23.32992 1.000 16.87425 147 GLY A N 1
ATOM 734 C CA . GLY A 1 92 ? -19.04891 1.07831 -24.74609 1.000 16.06088 147 GLY A CA 1
ATOM 735 C C . GLY A 1 92 ? -20.05023 0.37911 -25.63498 1.000 18.74200 147 GLY A C 1
ATOM 736 O O . GLY A 1 92 ? -20.45030 0.90363 -26.67778 1.000 16.84094 147 GLY A O 1
ATOM 737 N N . GLY A 1 93 ? -20.46189 -0.83399 -25.25264 1.000 17.65157 148 GLY A N 1
ATOM 738 C CA . GLY A 1 93 ? -21.47482 -1.52727 -26.01566 1.000 18.64762 148 GLY A CA 1
ATOM 739 C C . GLY A 1 93 ? -22.82527 -0.81590 -25.99381 1.000 16.64516 148 GLY A C 1
ATOM 740 O O . GLY A 1 93 ? -23.54000 -0.81331 -26.99539 1.000 18.19308 148 GLY A O 1
ATOM 741 N N . ALA A 1 94 ? -23.18533 -0.21303 -24.85241 1.000 17.13530 149 ALA A N 1
ATOM 742 C CA . ALA A 1 94 ? -24.43585 0.54472 -24.77660 1.000 22.57304 149 ALA A CA 1
ATOM 743 C C . ALA A 1 94 ? -24.38603 1.78714 -25.65773 1.000 20.86038 149 ALA A C 1
ATOM 744 O O . ALA A 1 94 ? -25.39123 2.14987 -26.27761 1.000 20.64059 149 ALA A O 1
ATOM 746 N N . LEU A 1 95 ? -23.22229 2.44825 -25.73342 1.000 20.07678 150 LEU A N 1
ATOM 747 C CA . LEU A 1 95 ? -23.07667 3.60112 -26.62001 1.000 18.78898 150 LEU A CA 1
ATOM 748 C C . LEU A 1 95 ? -23.22524 3.19091 -28.07377 1.000 18.34750 150 LEU A C 1
ATOM 749 O O . LEU A 1 95 ? -23.80698 3.93002 -28.87183 1.000 20.36751 150 LEU A O 1
ATOM 754 N N . CYS A 1 96 ? -22.72391 2.00212 -28.43354 1.000 17.54331 151 CYS A N 1
ATOM 755 C CA . CYS A 1 96 ? -22.83528 1.53056 -29.81430 1.000 17.36437 151 CYS A CA 1
ATOM 756 C C . CYS A 1 96 ? -24.27549 1.16037 -30.15516 1.000 21.54758 151 CYS A C 1
ATOM 757 O O . CYS A 1 96 ? -24.78494 1.50177 -31.23668 1.000 19.07483 151 CYS A O 1
ATOM 760 N N . VAL A 1 97 ? -24.94824 0.45619 -29.24375 1.000 20.32733 152 VAL A N 1
ATOM 761 C CA . VAL A 1 97 ? -26.35335 0.11993 -29.45637 1.000 17.61825 152 VAL A CA 1
ATOM 762 C C . VAL A 1 97 ? -27.18056 1.39363 -29.63903 1.000 19.42173 152 VAL A C 1
ATOM 763 O O . VAL A 1 97 ? -28.00181 1.49464 -30.55571 1.000 20.65732 152 VAL A O 1
ATOM 767 N N . GLU A 1 98 ? -26.95683 2.38505 -28.77853 1.000 20.16608 153 GLU A N 1
ATOM 768 C CA . GLU A 1 98 ? -27.67070 3.65684 -28.90304 1.000 22.33357 153 GLU A CA 1
ATOM 769 C C . GLU A 1 98 ? -27.40345 4.32687 -30.24757 1.000 23.98768 153 GLU A C 1
ATOM 770 O O . GLU A 1 98 ? -28.33159 4.82780 -30.90084 1.000 25.77608 153 GLU A O 1
ATOM 776 N N . SER A 1 99 ? -26.13359 4.37400 -30.66517 1.000 23.01642 154 SER A N 1
ATOM 777 C CA . SER A 1 99 ? -25.77830 5.01172 -31.92799 1.000 22.94226 154 SER A CA 1
ATOM 778 C C . SER A 1 99 ? -26.47666 4.33768 -33.10179 1.000 22.80824 154 SER A C 1
ATOM 779 O O . SER A 1 99 ? -26.94895 5.01328 -34.02699 1.000 23.28765 154 SER A O 1
ATOM 782 N N . VAL A 1 100 ? -26.52548 3.00232 -33.09824 1.000 18.25905 155 VAL A N 1
ATOM 783 C CA . VAL A 1 100 ? -27.22829 2.29964 -34.16383 1.000 23.46309 155 VAL A CA 1
ATOM 784 C C . VAL A 1 100 ? -28.73731 2.55983 -34.07448 1.000 25.88540 155 VAL A C 1
ATOM 785 O O . VAL A 1 100 ? -29.41020 2.74790 -35.09735 1.000 24.01930 155 VAL A O 1
ATOM 789 N N . ASP A 1 101 ? -29.28737 2.59532 -32.85903 1.000 23.06407 156 ASP A N 1
ATOM 790 C CA . ASP A 1 101 ? -30.69811 2.94193 -32.69828 1.000 27.42449 156 ASP A CA 1
ATOM 791 C C . ASP A 1 101 ? -31.00138 4.25776 -33.40337 1.000 31.90688 156 ASP A C 1
ATOM 792 O O . ASP A 1 101 ? -32.02836 4.39314 -34.08143 1.000 29.49654 156 ASP A O 1
ATOM 797 N N . LYS A 1 102 ? -30.09628 5.23124 -33.28270 1.000 25.07659 157 LYS A N 1
ATOM 798 C CA . LYS A 1 102 ? -30.29968 6.55447 -33.85305 1.000 28.89726 157 LYS A CA 1
ATOM 799 C C . LYS A 1 102 ? -29.75238 6.68316 -35.27109 1.000 26.80442 157 LYS A C 1
ATOM 800 O O . LYS A 1 102 ? -29.54133 7.80206 -35.74379 1.000 33.34247 157 LYS A O 1
ATOM 806 N N . GLU A 1 103 ? -29.53118 5.56406 -35.95857 1.000 24.21568 158 GLU A N 1
ATOM 807 C CA . GLU A 1 103 ? -29.05684 5.55900 -37.34172 1.000 29.42008 158 GLU A CA 1
ATOM 808 C C . GLU A 1 103 ? -27.75577 6.34483 -37.49557 1.000 34.55224 158 GLU A C 1
ATOM 809 O O . GLU A 1 103 ? -27.55613 7.04774 -38.48603 1.000 33.25924 158 GLU A O 1
ATOM 815 N N . MET A 1 104 ? -26.86258 6.22328 -36.50938 1.000 24.80187 159 MET A N 1
ATOM 816 C CA . MET A 1 104 ? -25.53613 6.82757 -36.60660 1.000 29.79533 159 MET A CA 1
ATOM 817 C C . MET A 1 104 ? -24.48628 5.72837 -36.49083 1.000 29.21229 159 MET A C 1
ATOM 818 O O . MET A 1 104 ? -23.60677 5.77821 -35.62259 1.000 28.65630 159 MET A O 1
ATOM 823 N N . GLN A 1 105 ? -24.59610 4.72404 -37.36634 1.000 26.90859 160 GLN A N 1
ATOM 824 C CA . GLN A 1 105 ? -23.76295 3.53227 -37.29355 1.000 30.28053 160 GLN A CA 1
ATOM 825 C C . GLN A 1 105 ? -22.26897 3.84834 -37.38665 1.000 30.70926 160 GLN A C 1
ATOM 826 O O . GLN A 1 105 ? -21.44998 3.07057 -36.87479 1.000 27.97737 160 GLN A O 1
ATOM 832 N N . VAL A 1 106 ? -21.88643 4.96955 -38.01251 1.000 30.64224 161 VAL A N 1
ATOM 833 C CA . VAL A 1 106 ? -20.45840 5.27584 -38.13584 1.000 30.69683 161 VAL A CA 1
ATOM 834 C C . VAL A 1 106 ? -19.82521 5.46955 -36.76343 1.000 28.41371 161 VAL A C 1
ATOM 835 O O . VAL A 1 106 ? -18.63911 5.17906 -36.57124 1.000 28.33696 161 VAL A O 1
ATOM 839 N N . LEU A 1 107 ? -20.60631 5.91057 -35.77622 1.000 26.26379 162 LEU A N 1
ATOM 840 C CA . LEU A 1 107 ? -20.05035 6.13408 -34.44925 1.000 26.46336 162 LEU A CA 1
ATOM 841 C C . LEU A 1 107 ? -19.57636 4.85241 -33.78547 1.000 23.23847 162 LEU A C 1
ATOM 842 O O . LEU A 1 107 ? -18.77475 4.93387 -32.84860 1.000 24.71059 162 LEU A O 1
ATOM 847 N N . VAL A 1 108 ? -20.05296 3.68588 -34.23747 1.000 20.52146 163 VAL A N 1
ATOM 848 C CA . VAL A 1 108 ? -19.60268 2.41632 -33.66105 1.000 23.04374 163 VAL A CA 1
ATOM 849 C C . VAL A 1 108 ? -18.08416 2.26992 -33.79655 1.000 23.81403 163 VAL A C 1
ATOM 850 O O . VAL A 1 108 ? -17.38355 1.91217 -32.83921 1.000 16.81485 163 VAL A O 1
ATOM 854 N N . SER A 1 109 ? -17.55647 2.52269 -34.99610 1.000 23.58489 164 SER A N 1
ATOM 855 C CA . SER A 1 109 ? -16.12166 2.38831 -35.20575 1.000 25.23255 164 SER A CA 1
ATOM 856 C C . SER A 1 109 ? -15.34946 3.43615 -34.42508 1.000 23.79661 164 SER A C 1
ATOM 857 O O . SER A 1 109 ? -14.21503 3.17814 -33.98586 1.000 22.75731 164 SER A O 1
ATOM 860 N N . ARG A 1 110 ? -15.94681 4.61634 -34.25024 1.000 22.40677 165 ARG A N 1
ATOM 861 C CA . ARG A 1 110 ? -15.35321 5.67573 -33.44625 1.000 22.47586 165 ARG A CA 1
ATOM 862 C C . ARG A 1 110 ? -15.27123 5.27566 -31.97695 1.000 22.09060 165 ARG A C 1
ATOM 863 O O . ARG A 1 110 ? -14.22832 5.45223 -31.33374 1.000 18.54260 165 ARG A O 1
ATOM 871 N N . ILE A 1 111 ? -16.37747 4.76373 -31.42210 1.000 19.75273 166 ILE A N 1
ATOM 872 C CA . ILE A 1 111 ? -16.39355 4.27769 -30.04361 1.000 19.31916 166 ILE A CA 1
ATOM 873 C C . ILE A 1 111 ? -15.38863 3.14272 -29.86398 1.000 16.07939 166 ILE A C 1
ATOM 874 O O . ILE A 1 111 ? -14.67533 3.06820 -28.85400 1.000 16.67450 166 ILE A O 1
ATOM 879 N N . ALA A 1 112 ? -15.32660 2.23156 -30.82807 1.000 15.37706 167 ALA A N 1
ATOM 880 C CA . ALA A 1 112 ? -14.37209 1.13565 -30.72505 1.000 19.19191 167 ALA A CA 1
ATOM 881 C C . ALA A 1 112 ? -12.93125 1.65968 -30.68274 1.000 19.54608 167 ALA A C 1
ATOM 882 O O . ALA A 1 112 ? -12.09616 1.15354 -29.92369 1.000 17.18562 167 ALA A O 1
ATOM 884 N N . ALA A 1 113 ? -12.63467 2.70637 -31.45780 1.000 20.01684 168 ALA A N 1
ATOM 885 C CA . ALA A 1 113 ? -11.29636 3.28484 -31.40680 1.000 21.98247 168 ALA A CA 1
ATOM 886 C C . ALA A 1 113 ? -11.03887 3.98855 -30.07347 1.000 19.01636 168 ALA A C 1
ATOM 887 O O . ALA A 1 113 ? -9.93196 3.90239 -29.53843 1.000 21.11105 168 ALA A O 1
ATOM 889 N N . TRP A 1 114 ? -12.04993 4.67581 -29.50879 1.000 18.30105 169 TRP A N 1
ATOM 890 C CA . TRP A 1 114 ? -11.87817 5.31074 -28.20103 1.000 18.50271 169 TRP A CA 1
ATOM 891 C C . TRP A 1 114 ? -11.61712 4.28523 -27.10048 1.000 19.93180 169 TRP A C 1
ATOM 892 O O . TRP A 1 114 ? -10.79931 4.52205 -26.20022 1.000 18.00510 169 TRP A O 1
ATOM 903 N N . MET A 1 115 ? -12.34754 3.16940 -27.12288 1.000 16.49449 170 MET A N 1
ATOM 904 C CA . MET A 1 115 ? -12.15308 2.12633 -26.11350 1.000 18.45209 170 MET A CA 1
ATOM 905 C C . MET A 1 115 ? -10.75119 1.52165 -26.17444 1.000 19.18160 170 MET A C 1
ATOM 906 O O . MET A 1 115 ? -10.13961 1.25318 -25.13639 1.000 19.71954 170 MET A O 1
ATOM 911 N N . ALA A 1 116 ? -10.24762 1.24738 -27.37909 1.000 18.84468 171 ALA A N 1
ATOM 912 C CA . ALA A 1 116 ? -8.88194 0.75089 -27.53106 1.000 19.04275 171 ALA A CA 1
ATOM 913 C C . ALA A 1 116 ? -7.85198 1.77181 -27.03573 1.000 22.68109 171 ALA A C 1
ATOM 914 O O . ALA A 1 116 ? -6.88746 1.42128 -26.33606 1.000 18.45366 171 ALA A O 1
ATOM 916 N N . THR A 1 117 ? -8.03583 3.04635 -27.39831 1.000 20.18362 172 THR A N 1
ATOM 917 C CA . THR A 1 117 ? -7.14133 4.09144 -26.91204 1.000 20.22938 172 THR A CA 1
ATOM 918 C C . THR A 1 117 ? -7.13561 4.13420 -25.39094 1.000 22.91033 172 THR A C 1
ATOM 919 O O . THR A 1 117 ? -6.07082 4.19533 -24.76324 1.000 22.14757 172 THR A O 1
ATOM 923 N N . TYR A 1 118 ? -8.31733 4.10646 -24.77418 1.000 17.92124 173 TYR A N 1
ATOM 924 C CA . TYR A 1 118 ? -8.38092 4.18190 -23.31636 1.000 17.40247 173 TYR A CA 1
ATOM 925 C C . TYR A 1 118 ? -7.71151 2.96969 -22.67112 1.000 18.87267 173 TYR A C 1
ATOM 926 O O . TYR A 1 118 ? -6.97072 3.10371 -21.68738 1.000 19.63850 173 TYR A O 1
ATOM 935 N N . LEU A 1 119 ? -8.01998 1.76883 -23.16870 1.000 19.13580 174 LEU A N 1
ATOM 936 C CA . LEU A 1 119 ? -7.37119 0.57145 -22.64837 1.000 20.83846 174 LEU A CA 1
ATOM 937 C C . LEU A 1 119 ? -5.85190 0.69403 -22.74341 1.000 23.71813 174 LEU A C 1
ATOM 938 O O . LEU A 1 119 ? -5.12128 0.43281 -21.77660 1.000 19.91980 174 LEU A O 1
ATOM 943 N N . ASN A 1 120 ? -5.35784 1.11228 -23.90142 1.000 19.69447 175 ASN A N 1
ATOM 944 C CA . ASN A 1 120 ? -3.91493 1.08884 -24.08780 1.000 24.42067 175 ASN A CA 1
ATOM 945 C C . ASN A 1 120 ? -3.22600 2.20704 -23.30948 1.000 22.89649 175 ASN A C 1
ATOM 946 O O . ASN A 1 120 ? -2.13999 1.99424 -22.76925 1.000 27.26846 175 ASN A O 1
ATOM 951 N N . ASP A 1 121 ? -3.86243 3.36013 -23.15427 1.000 23.33253 176 ASP A N 1
ATOM 952 C CA . ASP A 1 121 ? -3.22125 4.45107 -22.42682 1.000 24.78748 176 ASP A CA 1
ATOM 953 C C . ASP A 1 121 ? -3.41700 4.37659 -20.91671 1.000 30.04436 176 ASP A C 1
ATOM 954 O O . ASP A 1 121 ? -2.50616 4.74888 -20.17040 1.000 27.89103 176 ASP A O 1
ATOM 959 N N . HIS A 1 122 ? -4.57532 3.92372 -20.43715 1.000 21.76610 177 HIS A N 1
ATOM 960 C CA . HIS A 1 122 ? -4.89518 3.99274 -19.01176 1.000 23.06514 177 HIS A CA 1
ATOM 961 C C . HIS A 1 122 ? -4.87681 2.65215 -18.29792 1.000 25.10787 177 HIS A C 1
ATOM 962 O O . HIS A 1 122 ? -4.62509 2.60929 -17.09182 1.000 27.15423 177 HIS A O 1
ATOM 969 N N . LEU A 1 123 ? -5.17309 1.56108 -18.99052 1.000 22.90757 178 LEU A N 1
ATOM 970 C CA . LEU A 1 123 ? -5.46542 0.30101 -18.32027 1.000 22.07242 178 LEU A CA 1
ATOM 971 C C . LEU A 1 123 ? -4.42036 -0.77278 -18.55963 1.000 21.56868 178 LEU A C 1
ATOM 972 O O . LEU A 1 123 ? -4.28077 -1.67704 -17.72630 1.000 21.44314 178 LEU A O 1
ATOM 977 N N . GLU A 1 124 ? -3.68368 -0.69236 -19.66578 1.000 24.35106 179 GLU A N 1
ATOM 978 C CA . GLU A 1 124 ? -2.76113 -1.76300 -20.02295 1.000 27.26817 179 GLU A CA 1
ATOM 979 C C . GLU A 1 124 ? -1.63404 -1.98086 -19.00860 1.000 24.38166 179 GLU A C 1
ATOM 980 O O . GLU A 1 124 ? -1.29238 -3.14769 -18.76674 1.000 22.01687 179 GLU A O 1
ATOM 986 N N . PRO A 1 125 ? -1.02898 -0.94672 -18.39732 1.000 25.45199 180 PRO A N 1
ATOM 987 C CA . PRO A 1 125 ? -0.06590 -1.23198 -17.31091 1.000 24.21596 180 PRO A CA 1
ATOM 988 C C . PRO A 1 125 ? -0.66947 -2.00406 -16.14782 1.000 25.76733 180 PRO A C 1
ATOM 989 O O . PRO A 1 125 ? -0.01250 -2.89832 -15.59175 1.000 26.96143 180 PRO A O 1
ATOM 993 N N . TRP A 1 126 ? -1.88728 -1.65328 -15.73747 1.000 23.43414 181 TRP A N 1
ATOM 994 C CA . TRP A 1 126 ? -2.56671 -2.39810 -14.68269 1.000 19.85063 181 TRP A CA 1
ATOM 995 C C . TRP A 1 126 ? -2.85670 -3.81955 -15.12678 1.000 20.82678 181 TRP A C 1
ATOM 996 O O . TRP A 1 126 ? -2.65249 -4.77016 -14.36678 1.000 19.73687 181 TRP A O 1
ATOM 1007 N N . ILE A 1 127 ? -3.35320 -3.98749 -16.35171 1.000 19.65085 182 ILE A N 1
ATOM 1008 C CA . ILE A 1 127 ? -3.61305 -5.33175 -16.85163 1.000 20.40904 182 ILE A CA 1
ATOM 1009 C C . ILE A 1 127 ? -2.33149 -6.17504 -16.81905 1.000 21.99793 182 ILE A C 1
ATOM 1010 O O . ILE A 1 127 ? -2.33393 -7.33224 -16.37521 1.000 21.38793 182 ILE A O 1
ATOM 1015 N N . GLN A 1 128 ? -1.20216 -5.59117 -17.22861 1.000 21.01326 183 GLN A N 1
ATOM 1016 C CA . GLN A 1 128 ? 0.04553 -6.35899 -17.21133 1.000 25.84779 183 GLN A CA 1
ATOM 1017 C C . GLN A 1 128 ? 0.47578 -6.70210 -15.79213 1.000 23.04624 183 GLN A C 1
ATOM 1018 O O . GLN A 1 128 ? 0.89779 -7.83314 -15.52191 1.000 26.95572 183 GLN A O 1
ATOM 1024 N N . GLU A 1 129 ? 0.39762 -5.73214 -14.87965 1.000 22.66418 184 GLU A N 1
ATOM 1025 C CA . GLU A 1 129 ? 0.76688 -5.95766 -13.47896 1.000 26.56657 184 GLU A CA 1
ATOM 1026 C C . GLU A 1 129 ? -0.04981 -7.07997 -12.84385 1.000 29.16357 184 GLU A C 1
ATOM 1027 O O . GLU A 1 129 ? 0.44538 -7.77664 -11.95641 1.000 28.01348 184 GLU A O 1
ATOM 1033 N N . ASN A 1 130 ? -1.30412 -7.25157 -13.26585 1.000 26.50667 185 ASN A N 1
ATOM 1034 C CA . ASN A 1 130 ? -2.19000 -8.25706 -12.69954 1.000 26.36905 185 ASN A CA 1
ATOM 1035 C C . ASN A 1 130 ? -2.21608 -9.55350 -13.49014 1.000 27.56901 185 ASN A C 1
ATOM 1036 O O . ASN A 1 130 ? -3.12306 -10.36814 -13.29523 1.000 32.45262 185 ASN A O 1
ATOM 1041 N N . GLY A 1 131 ? -1.25102 -9.77021 -14.36902 1.000 26.42023 186 GLY A N 1
ATOM 1042 C CA . GLY A 1 131 ? -1.09350 -11.04613 -15.02304 1.000 28.45783 186 GLY A CA 1
ATOM 1043 C C . GLY A 1 131 ? -1.74557 -11.16253 -16.37518 1.000 29.37257 186 GLY A C 1
ATOM 1044 O O . GLY A 1 131 ? -1.84693 -12.27834 -16.89841 1.000 32.97617 186 GLY A O 1
ATOM 1045 N N . GLY A 1 132 ? -2.19154 -10.05831 -16.95998 1.000 25.67521 187 GLY A N 1
ATOM 1046 C CA . GLY A 1 132 ? -2.78693 -10.11643 -18.27618 1.000 22.17735 187 GLY A CA 1
ATOM 1047 C C . GLY A 1 132 ? -4.20060 -10.65106 -18.23980 1.000 24.59599 187 GLY A C 1
ATOM 1048 O O . GLY A 1 132 ? -4.75688 -10.98876 -17.19628 1.000 23.09291 187 GLY A O 1
ATOM 1049 N N . TRP A 1 133 ? -4.79104 -10.73808 -19.43204 1.000 20.86615 188 TRP A N 1
ATOM 1050 C CA . TRP A 1 133 ? -6.18086 -11.15572 -19.55093 1.000 26.31660 188 TRP A CA 1
ATOM 1051 C C . TRP A 1 133 ? -6.40929 -12.59285 -19.09026 1.000 25.34726 188 TRP A C 1
ATOM 1052 O O . TRP A 1 133 ? -7.53945 -12.94019 -18.74435 1.000 22.48330 188 TRP A O 1
ATOM 1063 N N . ASP A 1 134 ? -5.37176 -13.43498 -19.04283 1.000 23.18962 189 ASP A N 1
ATOM 1064 C CA . ASP A 1 134 ? -5.57572 -14.78841 -18.51313 1.000 26.07835 189 ASP A CA 1
ATOM 1065 C C . ASP A 1 134 ? -6.02867 -14.77295 -17.05805 1.000 23.84425 189 ASP A C 1
ATOM 1066 O O . ASP A 1 134 ? -6.78914 -15.65088 -16.64173 1.000 28.15689 189 ASP A O 1
ATOM 1071 N N . THR A 1 135 ? -5.57955 -13.79698 -16.26929 1.000 26.94232 190 THR A N 1
ATOM 1072 C CA . THR A 1 135 ? -6.05991 -13.68617 -14.88825 1.000 24.57183 190 THR A CA 1
ATOM 1073 C C . THR A 1 135 ? -7.56686 -13.44741 -14.82702 1.000 27.43814 190 THR A C 1
ATOM 1074 O O . THR A 1 135 ? -8.25971 -14.02116 -13.97265 1.000 25.06651 190 THR A O 1
ATOM 1078 N N . PHE A 1 136 ? -8.08519 -12.57923 -15.70673 1.000 20.42152 191 PHE A N 1
ATOM 1079 C CA . PHE A 1 136 ? -9.52240 -12.35804 -15.79024 1.000 23.47095 191 PHE A CA 1
ATOM 1080 C C . PHE A 1 136 ? -10.26511 -13.66594 -16.03737 1.000 22.15734 191 PHE A C 1
ATOM 1081 O O . PHE A 1 136 ? -11.26437 -13.96259 -15.37267 1.000 22.49821 191 PHE A O 1
ATOM 1089 N N . VAL A 1 137 ? -9.79594 -14.45526 -17.00656 1.000 21.26499 192 VAL A N 1
ATOM 1090 C CA . VAL A 1 137 ? -10.44294 -15.73158 -17.32106 1.000 26.18259 192 VAL A CA 1
ATOM 1091 C C . VAL A 1 137 ? -10.43725 -16.65895 -16.10958 1.000 25.35629 192 VAL A C 1
ATOM 1092 O O . VAL A 1 137 ? -11.45542 -17.27587 -15.77886 1.000 25.02109 192 VAL A O 1
ATOM 1096 N N . GLU A 1 138 ? -9.29298 -16.76988 -15.42584 1.000 25.39301 193 GLU A N 1
ATOM 1097 C CA . GLU A 1 138 ? -9.20199 -17.69488 -14.29556 1.000 28.69396 193 GLU A CA 1
ATOM 1098 C C . GLU A 1 138 ? -10.15113 -17.30027 -13.17842 1.000 29.38608 193 GLU A C 1
ATOM 1099 O O . GLU A 1 138 ? -10.70507 -18.16405 -12.48848 1.000 27.19545 193 GLU A O 1
ATOM 1105 N N . LEU A 1 139 ? -10.33441 -15.99885 -12.96787 1.000 23.81358 194 LEU A N 1
ATOM 1106 C CA . LEU A 1 139 ? -11.20297 -15.55240 -11.88982 1.000 25.51570 194 LEU A CA 1
ATOM 1107 C C . LEU A 1 139 ? -12.66933 -15.61528 -12.25832 1.000 28.22847 194 LEU A C 1
ATOM 1108 O O . LEU A 1 139 ? -13.52448 -15.78785 -11.38015 1.000 29.62985 194 LEU A O 1
ATOM 1113 N N . TYR A 1 140 ? -12.99792 -15.43955 -13.52559 1.000 27.61424 195 TYR A N 1
ATOM 1114 C CA . TYR A 1 140 ? -14.41348 -15.42911 -13.84249 1.000 32.15818 195 TYR A CA 1
ATOM 1115 C C . TYR A 1 140 ? -14.97191 -16.84296 -13.94422 1.000 36.02098 195 TYR A C 1
ATOM 1116 O O . TYR A 1 140 ? -16.13515 -17.07089 -13.58875 1.000 31.38256 195 TYR A O 1
ATOM 1125 N N . GLY A 1 141 ? -14.14879 -17.79971 -14.36619 1.000 37.49605 196 GLY A N 1
ATOM 1126 C CA . GLY A 1 141 ? -14.60338 -19.14190 -14.66178 1.000 41.86351 196 GLY A CA 1
ATOM 1127 C C . GLY A 1 141 ? -14.41623 -19.43247 -16.14066 1.000 47.97341 196 GLY A C 1
ATOM 1128 O O . GLY A 1 141 ? -13.81476 -18.62812 -16.86922 1.000 46.86905 196 GLY A O 1
ATOM 1129 N N . GLN B 1 3 ? -2.91534 -9.68605 -24.34831 1.000 56.66310 3 GLN B N 1
ATOM 1130 C CA . GLN B 1 3 ? -2.89874 -9.60194 -25.80719 1.000 49.69584 3 GLN B CA 1
ATOM 1131 C C . GLN B 1 3 ? -3.81212 -8.45873 -26.28066 1.000 42.56127 3 GLN B C 1
ATOM 1132 O O . GLN B 1 3 ? -4.03395 -7.50929 -25.50797 1.000 41.48087 3 GLN B O 1
ATOM 1138 N N . SER B 1 4 ? -4.34257 -8.55214 -27.51442 1.000 38.49736 4 SER B N 1
ATOM 1139 C CA . SER B 1 4 ? -4.77755 -7.35615 -28.25326 1.000 35.87829 4 SER B CA 1
ATOM 1140 C C . SER B 1 4 ? -6.07455 -6.76636 -27.70443 1.000 31.63720 4 SER B C 1
ATOM 1141 O O . SER B 1 4 ? -7.16823 -7.30603 -27.92583 1.000 28.93620 4 SER B O 1
ATOM 1144 N N . ASN B 1 5 ? -5.95609 -5.61524 -27.04289 1.000 30.32444 5 ASN B N 1
ATOM 1145 C CA . ASN B 1 5 ? -7.13396 -4.87662 -26.59654 1.000 26.73844 5 ASN B CA 1
ATOM 1146 C C . ASN B 1 5 ? -8.07225 -4.54156 -27.76190 1.000 30.90140 5 ASN B C 1
ATOM 1147 O O . ASN B 1 5 ? -9.29656 -4.60024 -27.61062 1.000 29.93278 5 ASN B O 1
ATOM 1152 N N . ARG B 1 6 ? -7.52808 -4.19826 -28.93416 1.000 27.63802 6 ARG B N 1
ATOM 1153 C CA . ARG B 1 6 ? -8.38791 -3.82566 -30.05519 1.000 28.03684 6 ARG B CA 1
ATOM 1154 C C . ARG B 1 6 ? -9.27808 -4.98728 -30.49211 1.000 29.89578 6 ARG B C 1
ATOM 1155 O O . ARG B 1 6 ? -10.48460 -4.80003 -30.71427 1.000 25.25613 6 ARG B O 1
ATOM 1163 N N . GLU B 1 7 ? -8.71930 -6.20420 -30.62067 1.000 26.51145 7 GLU B N 1
ATOM 1164 C CA . GLU B 1 7 ? -9.58963 -7.30969 -31.04574 1.000 30.92465 7 GLU B CA 1
ATOM 1165 C C . GLU B 1 7 ? -10.58706 -7.69087 -29.96087 1.000 28.66213 7 GLU B C 1
ATOM 1166 O O . GLU B 1 7 ? -11.69648 -8.13913 -30.27494 1.000 24.10991 7 GLU B O 1
ATOM 1172 N N . LEU B 1 8 ? -10.21430 -7.53015 -28.68844 1.000 21.58055 8 LEU B N 1
ATOM 1173 C CA . LEU B 1 8 ? -11.17939 -7.73425 -27.61928 1.000 24.38793 8 LEU B CA 1
ATOM 1174 C C . LEU B 1 8 ? -12.34349 -6.75743 -27.74112 1.000 22.18835 8 LEU B C 1
ATOM 1175 O O . LEU B 1 8 ? -13.50137 -7.14992 -27.58709 1.000 17.79315 8 LEU B O 1
ATOM 1180 N N . VAL B 1 9 ? -12.05498 -5.48165 -28.01485 1.000 20.22244 9 VAL B N 1
ATOM 1181 C CA . VAL B 1 9 ? -13.11543 -4.47476 -28.10426 1.000 21.08608 9 VAL B CA 1
ATOM 1182 C C . VAL B 1 9 ? -14.06126 -4.79630 -29.26196 1.000 22.88739 9 VAL B C 1
ATOM 1183 O O . VAL B 1 9 ? -15.28710 -4.76624 -29.12062 1.000 19.46044 9 VAL B O 1
ATOM 1187 N N . VAL B 1 10 ? -13.49735 -5.12346 -30.42255 1.000 21.22748 10 VAL B N 1
ATOM 1188 C CA . VAL B 1 10 ? -14.30236 -5.35356 -31.61901 1.000 22.85062 10 VAL B CA 1
ATOM 1189 C C . VAL B 1 10 ? -15.19224 -6.58017 -31.44180 1.000 25.51797 10 VAL B C 1
ATOM 1190 O O . VAL B 1 10 ? -16.37811 -6.57226 -31.81927 1.000 22.22187 10 VAL B O 1
ATOM 1194 N N . ASP B 1 11 ? -14.65901 -7.62684 -30.81134 1.000 24.96847 11 ASP B N 1
ATOM 1195 C CA . ASP B 1 11 ? -15.45159 -8.82200 -30.53929 1.000 27.46811 11 ASP B CA 1
ATOM 1196 C C . ASP B 1 11 ? -16.63459 -8.49392 -29.63868 1.000 24.20044 11 ASP B C 1
ATOM 1197 O O . ASP B 1 11 ? -17.76473 -8.92318 -29.89755 1.000 22.02329 11 ASP B O 1
ATOM 1202 N N . PHE B 1 12 ? -16.38480 -7.72962 -28.57107 1.000 19.81433 12 PHE B N 1
ATOM 1203 C CA . PHE B 1 12 ? -17.42798 -7.47499 -27.59184 1.000 24.29346 12 PHE B CA 1
ATOM 1204 C C . PHE B 1 12 ? -18.52078 -6.58571 -28.17604 1.000 21.06192 12 PHE B C 1
ATOM 1205 O O . PHE B 1 12 ? -19.70888 -6.83987 -27.96278 1.000 17.52888 12 PHE B O 1
ATOM 1213 N N . LEU B 1 13 ? -18.13922 -5.54454 -28.92454 1.000 22.06000 13 LEU B N 1
ATOM 1214 C CA . LEU B 1 13 ? -19.14693 -4.64849 -29.49918 1.000 22.71986 13 LEU B CA 1
ATOM 1215 C C . LEU B 1 13 ? -19.98451 -5.36210 -30.54490 1.000 24.72617 13 LEU B C 1
ATOM 1216 O O . LEU B 1 13 ? -21.19390 -5.12143 -30.65188 1.000 22.74116 13 LEU B O 1
ATOM 1221 N N . SER B 1 14 ? -19.36063 -6.23905 -31.33716 1.000 21.24604 14 SER B N 1
ATOM 1222 C CA A SER B 1 14 ? -20.11427 -6.98359 -32.33617 0.520 23.40204 14 SER B CA 1
ATOM 1223 C CA B SER B 1 14 ? -20.10566 -6.99013 -32.33722 0.480 23.59981 14 SER B CA 1
ATOM 1224 C C . SER B 1 14 ? -21.07560 -7.96383 -31.67677 1.000 25.30262 14 SER B C 1
ATOM 1225 O O . SER B 1 14 ? -22.21239 -8.12677 -32.13537 1.000 24.27365 14 SER B O 1
ATOM 1230 N N . TYR B 1 15 ? -20.63332 -8.62793 -30.60236 1.000 21.82935 15 TYR B N 1
ATOM 1231 C CA . TYR B 1 15 ? -21.51794 -9.49962 -29.83933 1.000 23.61371 15 TYR B CA 1
ATOM 1232 C C . TYR B 1 15 ? -22.70410 -8.71950 -29.29755 1.000 22.59795 15 TYR B C 1
ATOM 1233 O O . TYR B 1 15 ? -23.85314 -9.14935 -29.41394 1.000 22.27249 15 TYR B O 1
ATOM 1242 N N . LYS B 1 16 ? -22.43757 -7.56812 -28.69017 1.000 21.55948 16 LYS B N 1
ATOM 1243 C CA . LYS B 1 16 ? -23.50050 -6.80322 -28.05249 1.000 19.45943 16 LYS B CA 1
ATOM 1244 C C . LYS B 1 16 ? -24.51435 -6.27574 -29.06885 1.000 24.05196 16 LYS B C 1
ATOM 1245 O O . LYS B 1 16 ? -25.72929 -6.29668 -28.81008 1.000 19.22896 16 LYS B O 1
ATOM 1251 N N . LEU B 1 17 ? -24.03276 -5.78511 -30.21676 1.000 19.73696 17 LEU B N 1
ATOM 1252 C CA . LEU B 1 17 ? -24.93183 -5.28928 -31.25539 1.000 23.36990 17 LEU B CA 1
ATOM 1253 C C . LEU B 1 17 ? -25.78898 -6.41610 -31.80233 1.000 22.79308 17 LEU B C 1
ATOM 1254 O O . LEU B 1 17 ? -27.00157 -6.26577 -31.95090 1.000 21.14263 17 LEU B O 1
ATOM 1259 N N . SER B 1 18 ? -25.17133 -7.56623 -32.08658 1.000 24.08155 18 SER B N 1
ATOM 1260 C CA . SER B 1 18 ? -25.91650 -8.70995 -32.60772 1.000 25.38758 18 SER B CA 1
ATOM 1261 C C . SER B 1 18 ? -26.90317 -9.23511 -31.58918 1.000 25.61679 18 SER B C 1
ATOM 1262 O O . SER B 1 18 ? -27.97410 -9.74131 -31.95438 1.000 25.40368 18 SER B O 1
ATOM 1265 N N . GLN B 1 19 ? -26.55332 -9.14597 -30.31437 1.000 23.28305 19 GLN B N 1
ATOM 1266 C CA . GLN B 1 19 ? -27.44593 -9.63386 -29.27783 1.000 24.57544 19 GLN B CA 1
ATOM 1267 C C . GLN B 1 19 ? -28.70433 -8.7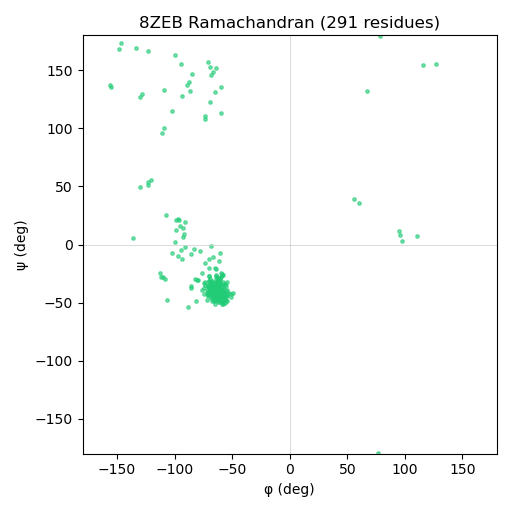8337 -29.20935 1.000 27.97077 19 GLN B C 1
ATOM 1268 O O . GLN B 1 19 ? -29.79417 -9.30476 -28.94402 1.000 24.54747 19 GLN B O 1
ATOM 1274 N N . LYS B 1 20 ? -28.58115 -7.48813 -29.48561 1.000 22.68687 20 LYS B N 1
ATOM 1275 C CA . LYS B 1 20 ? -29.71017 -6.56474 -29.44636 1.000 25.21242 20 LYS B CA 1
ATOM 1276 C C . LYS B 1 20 ? -30.53696 -6.56251 -30.72807 1.000 26.26603 20 LYS B C 1
ATOM 1277 O O . LYS B 1 20 ? -31.57190 -5.88021 -30.77450 1.000 28.89432 20 LYS B O 1
ATOM 1283 N N . GLY B 1 21 ? -30.12849 -7.30200 -31.74951 1.000 21.22782 21 GLY B N 1
ATOM 1284 C CA . GLY B 1 21 ? -30.89196 -7.42053 -32.97411 1.000 24.95841 21 GLY B CA 1
ATOM 1285 C C . GLY B 1 21 ? -30.28366 -6.74636 -34.18567 1.000 33.82922 21 GLY B C 1
ATOM 1286 O O . GLY B 1 21 ? -30.94866 -6.67829 -35.22670 1.000 35.98591 21 GLY B O 1
ATOM 1287 N N . TYR B 1 22 ? -29.05511 -6.23000 -34.08251 1.000 24.45480 22 TYR B N 1
ATOM 1288 C CA . TYR B 1 22 ? -28.36484 -5.55075 -35.18279 1.000 32.75649 22 TYR B CA 1
ATOM 1289 C C . TYR B 1 22 ? -27.20526 -6.43566 -35.62606 1.000 37.15251 22 TYR B C 1
ATOM 1290 O O . TYR B 1 22 ? -26.13304 -6.40177 -35.01886 1.000 39.29777 22 TYR B O 1
ATOM 1299 N N . SER B 1 23 ? -27.42191 -7.23738 -36.66887 1.000 40.12860 23 SER B N 1
ATOM 1300 C CA . SER B 1 23 ? -26.36047 -8.08257 -37.21058 1.000 47.00430 23 SER B CA 1
ATOM 1301 C C . SER B 1 23 ? -25.20465 -7.20727 -37.67239 1.000 45.00421 23 SER B C 1
ATOM 1302 O O . SER B 1 23 ? -25.35427 -6.43068 -38.62053 1.000 49.58739 23 SER B O 1
ATOM 1305 N N . TRP B 1 24 ? -24.05528 -7.29603 -37.00571 1.000 46.18065 24 TRP B N 1
ATOM 1306 C CA . TRP B 1 24 ? -22.99012 -6.33125 -37.23867 1.000 43.07089 24 TRP B CA 1
ATOM 1307 C C . TRP B 1 24 ? -21.80689 -6.88222 -38.02424 1.000 49.21077 24 TRP B C 1
ATOM 1308 O O . TRP B 1 24 ? -21.32939 -6.21720 -38.95164 1.000 52.95291 24 TRP B O 1
ATOM 1319 N N . SER B 1 25 ? -21.29969 -8.06116 -37.65434 1.000 45.87003 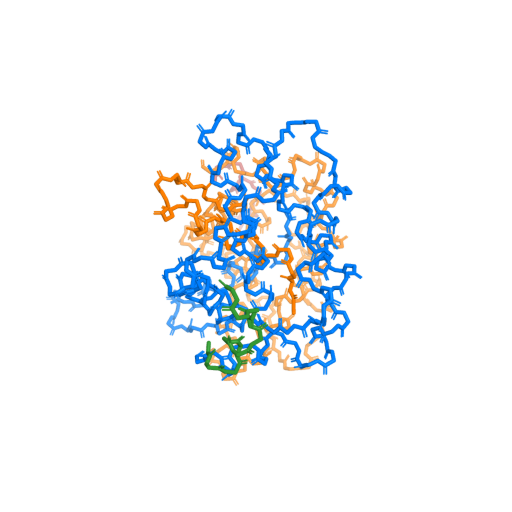25 SER B N 1
ATOM 1320 C CA . SER B 1 25 ? -20.14690 -8.69675 -38.30150 1.000 50.09567 25 SER B CA 1
ATOM 1321 C C . SER B 1 25 ? -18.86138 -7.90276 -38.06849 1.000 44.74013 25 SER B C 1
ATOM 1322 O O . SER B 1 25 ? -18.82852 -6.68135 -38.24146 1.000 45.43682 25 SER B O 1
ATOM 1325 N N . GLN B 1 26 ? -17.79498 -8.59613 -37.67830 1.000 48.30175 26 GLN B N 1
ATOM 1326 C CA . GLN B 1 26 ? -16.51762 -7.95433 -37.41071 1.000 44.36652 26 GLN B CA 1
ATOM 1327 C C . GLN B 1 26 ? -15.86354 -7.47741 -38.71435 1.000 45.75405 26 GLN B C 1
ATOM 1328 O O . GLN B 1 26 ? -16.18065 -7.97705 -39.79689 1.000 48.36273 26 GLN B O 1
ATOM 1334 N N . PRO B 1 27 ? -14.95409 -6.48895 -38.62771 1.000 47.15508 82 PRO B N 1
ATOM 1335 C CA . PRO B 1 27 ? -14.37351 -5.88616 -39.85505 1.000 44.54017 82 PRO B CA 1
ATOM 1336 C C . PRO B 1 27 ? -13.79587 -6.85108 -40.89383 1.000 47.98837 82 PRO B C 1
ATOM 1337 O O . PRO B 1 27 ? -14.02354 -6.66236 -42.09832 1.000 47.25922 82 PRO B O 1
ATOM 1341 N N . MET B 1 28 ? -13.02212 -7.85477 -40.48193 1.000 39.44554 83 MET B N 1
ATOM 1342 C CA . MET B 1 28 ? -12.35899 -8.71303 -41.45281 1.000 41.15966 83 MET B CA 1
ATOM 1343 C C . MET B 1 28 ? -13.09914 -10.01002 -41.68507 1.000 37.72524 83 MET B C 1
ATOM 1344 O O . MET B 1 28 ? -12.48756 -10.97968 -42.14688 1.000 31.13016 83 MET B O 1
ATOM 1349 N N . ALA B 1 29 ? -14.39685 -10.04623 -41.37459 1.000 31.96867 84 ALA B N 1
ATOM 1350 C CA . ALA B 1 29 ? -15.15252 -11.28645 -41.50480 1.000 36.24871 84 ALA B CA 1
ATOM 1351 C C . ALA B 1 29 ? -15.28308 -11.70289 -42.96344 1.000 36.39528 84 ALA B C 1
ATOM 1352 O O . ALA B 1 29 ? -15.20761 -12.90011 -43.27778 1.000 31.08621 84 ALA B O 1
ATOM 1354 N N . ALA B 1 30 ? -15.46534 -10.73095 -43.87176 1.000 26.83638 85 ALA B N 1
ATOM 1355 C CA . ALA B 1 30 ? -15.58102 -11.06492 -45.28731 1.000 28.53579 85 ALA B CA 1
ATOM 1356 C C . ALA B 1 30 ? -14.22757 -11.46160 -45.89766 1.000 30.14974 85 ALA B C 1
ATOM 1357 O O . ALA B 1 30 ? -14.18437 -12.29393 -46.81516 1.000 26.37141 85 ALA B O 1
ATOM 1359 N N . VAL B 1 31 ? -13.11995 -10.88439 -45.42204 1.000 27.91151 86 VAL B N 1
ATOM 1360 C CA . VAL B 1 31 ? -11.80776 -11.27949 -45.93660 1.000 27.60294 86 VAL B CA 1
ATOM 1361 C C . VAL B 1 31 ? -11.48586 -12.70985 -45.51780 1.000 29.05569 86 VAL B C 1
ATOM 1362 O O . VAL B 1 31 ? -11.06352 -13.53698 -46.33775 1.000 27.46980 86 VAL B O 1
ATOM 1366 N N . LYS B 1 32 ? -11.66522 -13.00723 -44.22393 1.000 30.40780 87 LYS B N 1
ATOM 1367 C CA . LYS B 1 32 ? -11.45218 -14.35839 -43.71253 1.000 30.79598 87 LYS B CA 1
ATOM 1368 C C . LYS B 1 32 ? -12.27071 -15.37732 -44.48256 1.000 29.34327 87 LYS B C 1
ATOM 1369 O O . LYS B 1 32 ? -11.75502 -16.43953 -44.84345 1.000 26.20348 87 LYS B O 1
ATOM 1375 N N . GLN B 1 33 ? -13.55167 -15.07443 -44.74888 1.000 26.43382 88 GLN B N 1
ATOM 1376 C CA . GLN B 1 33 ? -14.40577 -16.03884 -45.43379 1.000 26.34468 88 GLN B CA 1
ATOM 1377 C C . GLN B 1 33 ? -13.95594 -16.25730 -46.87104 1.000 26.25046 88 GLN B C 1
ATOM 1378 O O . GLN B 1 33 ? -13.85221 -17.40113 -47.33091 1.000 24.82980 88 GLN B O 1
ATOM 1384 N N . ALA B 1 34 ? -13.67451 -15.16979 -47.59689 1.000 22.74643 89 ALA B N 1
ATOM 1385 C CA . ALA B 1 34 ? -13.16615 -15.29149 -48.96163 1.000 24.56250 89 ALA B CA 1
ATOM 1386 C C . ALA B 1 34 ? -11.84786 -16.07907 -49.01179 1.000 25.57113 89 ALA B C 1
ATOM 1387 O O . ALA B 1 34 ? -11.63157 -16.88245 -49.92692 1.000 23.07334 89 ALA B O 1
ATOM 1389 N N . LEU B 1 35 ? -10.94894 -15.85744 -48.04460 1.000 23.87207 90 LEU B N 1
ATOM 1390 C CA . LEU B 1 35 ? -9.65846 -16.55510 -48.05261 1.000 21.96067 90 LEU B CA 1
ATOM 1391 C C . LEU B 1 35 ? -9.83013 -18.04895 -47.78696 1.000 21.87093 90 LEU B C 1
ATOM 1392 O O . LEU B 1 35 ? -9.22514 -18.88651 -48.47113 1.000 20.75378 90 LEU B O 1
ATOM 1397 N N . ARG B 1 36 ? -10.63495 -18.39446 -46.77885 1.000 19.90934 91 ARG B N 1
ATOM 1398 C CA . ARG B 1 36 ? -10.92845 -19.79942 -46.49206 1.000 25.89506 91 ARG B CA 1
ATOM 1399 C C . ARG B 1 36 ? -11.48788 -20.49472 -47.72167 1.000 26.63852 91 ARG B C 1
ATOM 1400 O O . ARG B 1 36 ? -11.11563 -21.63282 -48.03747 1.000 25.97814 91 ARG B O 1
ATOM 1408 N N . GLU B 1 37 ? -12.41273 -19.82574 -48.41388 1.000 24.38754 92 GLU B N 1
ATOM 1409 C CA . GLU B 1 37 ? -13.05326 -20.40859 -49.58623 1.000 30.84728 92 GLU B CA 1
ATOM 1410 C C . GLU B 1 37 ? -12.04983 -20.63160 -50.70719 1.000 27.07342 92 GLU B C 1
ATOM 1411 O O . GLU B 1 37 ? -12.02084 -21.70087 -51.33066 1.000 26.21114 92 GLU B O 1
ATOM 1417 N N . ALA B 1 38 ? -11.22097 -19.62573 -50.98431 1.000 27.23918 93 ALA B N 1
ATOM 1418 C CA . ALA B 1 38 ? -10.23778 -19.76118 -52.05346 1.000 25.44866 93 ALA B CA 1
ATOM 1419 C C . ALA B 1 38 ? -9.20625 -20.82945 -51.71958 1.000 23.13609 93 ALA B C 1
ATOM 1420 O O . ALA B 1 38 ? -8.75337 -21.55290 -52.61092 1.000 23.76353 93 ALA B O 1
ATOM 1422 N N . GLY B 1 39 ? -8.83184 -20.93985 -50.44376 1.000 23.39220 94 GLY B N 1
ATOM 1423 C CA . GLY B 1 39 ? -7.86134 -21.94671 -50.05380 1.000 24.13443 94 GLY B CA 1
ATOM 1424 C C . GLY B 1 39 ? -8.41948 -23.35161 -50.16350 1.000 24.28045 94 GLY B C 1
ATOM 1425 O O . GLY B 1 39 ? -7.71275 -24.27184 -50.57504 1.000 25.21471 94 GLY B O 1
ATOM 1426 N N . ASP B 1 40 ? -9.68508 -23.54064 -49.77930 1.000 25.43629 95 ASP B N 1
ATOM 1427 C CA . ASP B 1 40 ? -10.35274 -24.82414 -50.00250 1.000 25.33664 95 ASP B CA 1
ATOM 1428 C C . ASP B 1 40 ? -10.37576 -25.17559 -51.48751 1.000 25.29441 95 ASP B C 1
ATOM 1429 O O . ASP B 1 40 ? -10.07156 -26.31061 -51.87456 1.000 27.14727 95 ASP B O 1
ATOM 1434 N N . GLU B 1 41 ? -10.71899 -24.20612 -52.34177 1.000 25.39630 96 GLU B N 1
ATOM 1435 C CA . GLU B 1 41 ? -10.77555 -24.47991 -53.77659 1.000 27.73497 96 GLU B CA 1
ATOM 1436 C C . GLU B 1 41 ? -9.40206 -24.81064 -54.33792 1.000 28.48756 96 GLU B C 1
ATOM 1437 O O . GLU B 1 41 ? -9.26894 -25.73436 -55.15051 1.000 26.60934 96 GLU B O 1
ATOM 1443 N N . PHE B 1 42 ? -8.37013 -24.06721 -53.91836 1.000 20.71097 97 PHE B N 1
ATOM 1444 C CA . PHE B 1 42 ? -7.01800 -24.32153 -54.40788 1.000 27.07509 97 PHE B CA 1
ATOM 1445 C C . PHE B 1 42 ? -6.55618 -25.72517 -54.03396 1.000 26.22665 97 PHE B C 1
ATOM 1446 O O . PHE B 1 42 ? -6.00493 -26.45465 -54.86429 1.000 28.18179 97 PHE B O 1
ATOM 1454 N N . GLU B 1 43 ? -6.76979 -26.11789 -52.77680 1.000 25.73902 98 GLU B N 1
ATOM 1455 C CA . GLU B 1 43 ? -6.30557 -27.42378 -52.32615 1.000 25.14554 98 GLU B CA 1
ATOM 1456 C C . GLU B 1 43 ? -7.08485 -28.55329 -52.98579 1.000 29.72975 98 GLU B C 1
ATOM 1457 O O . GLU B 1 43 ? -6.52326 -29.62069 -53.24127 1.000 30.51259 98 GLU B O 1
ATOM 1463 N N . LEU B 1 44 ? -8.36278 -28.32963 -53.29277 1.000 28.63286 99 LEU B N 1
ATOM 1464 C CA . LEU B 1 44 ? -9.17365 -29.38100 -53.89599 1.000 32.25151 99 LEU B CA 1
ATOM 1465 C C . LEU B 1 44 ? -8.93206 -29.48951 -55.40011 1.000 34.00429 99 LEU B C 1
ATOM 1466 O O . LEU B 1 44 ? -8.71361 -30.58986 -55.91868 1.000 36.57488 99 LEU B O 1
ATOM 1471 N N . ARG B 1 45 ? -8.95724 -28.36198 -56.11900 1.000 32.60022 100 ARG B N 1
ATOM 1472 C CA . ARG B 1 45 ? -8.95705 -28.38695 -57.57950 1.000 35.70014 100 ARG B CA 1
ATOM 1473 C C . ARG B 1 45 ? -7.57224 -28.28284 -58.20300 1.000 33.54636 100 ARG B C 1
ATOM 1474 O O . ARG B 1 45 ? -7.44413 -28.50059 -59.41416 1.000 32.47851 100 ARG B O 1
ATOM 1482 N N . TYR B 1 46 ? -6.54161 -27.93661 -57.43067 1.000 35.90172 101 TYR B N 1
ATOM 1483 C CA . TYR B 1 46 ? -5.18415 -27.76270 -57.95175 1.000 31.25679 101 TYR B CA 1
ATOM 1484 C C . TYR B 1 46 ? -4.18913 -28.53861 -57.10183 1.000 33.69623 101 TYR B C 1
ATOM 1485 O O . TYR B 1 46 ? -3.13978 -28.03079 -56.70975 1.000 30.78079 101 TYR B O 1
ATOM 1494 N N . ARG B 1 47 ? -4.49706 -29.81556 -56.85054 1.000 40.78150 102 ARG B N 1
ATOM 1495 C CA . ARG B 1 47 ? -3.69848 -30.61683 -55.92470 1.000 40.56810 102 ARG B CA 1
ATOM 1496 C C . ARG B 1 47 ? -2.25856 -30.74610 -56.38371 1.000 38.77765 102 ARG B C 1
ATOM 1497 O O . ARG B 1 47 ? -1.33804 -30.74827 -55.55728 1.000 39.07315 102 ARG B O 1
ATOM 1505 N N . ARG B 1 48 ? -2.03616 -30.85852 -57.69353 1.000 39.95485 103 ARG B N 1
ATOM 1506 C CA . ARG B 1 48 ? -0.66630 -30.92223 -58.19045 1.000 37.02981 103 ARG B CA 1
ATOM 1507 C C . ARG B 1 48 ? 0.12346 -29.68858 -57.78070 1.000 37.13435 103 ARG B C 1
ATOM 1508 O O . ARG B 1 48 ? 1.26365 -29.79906 -57.31277 1.000 36.73847 103 ARG B O 1
ATOM 1516 N N . ALA B 1 49 ? -0.46308 -28.49871 -57.95427 1.000 37.43421 104 ALA B N 1
ATOM 1517 C CA . ALA B 1 49 ? 0.24470 -27.27707 -57.58353 1.000 33.89672 104 ALA B CA 1
ATOM 1518 C C . ALA B 1 49 ? 0.40895 -27.16941 -56.06938 1.000 31.62758 104 ALA B C 1
ATOM 1519 O O . ALA B 1 49 ? 1.43767 -26.68624 -55.57796 1.000 31.70825 104 ALA B O 1
ATOM 1521 N N . PHE B 1 50 ? -0.61669 -27.58367 -55.32267 1.000 31.78449 105 PHE B N 1
ATOM 1522 C CA . PHE B 1 50 ? -0.56003 -27.57592 -53.86709 1.000 28.97090 105 PHE B CA 1
ATOM 1523 C C . PHE B 1 50 ? 0.57234 -28.46302 -53.36438 1.000 35.63638 105 PHE B C 1
ATOM 1524 O O . PHE B 1 50 ? 1.40060 -28.03328 -52.55325 1.000 34.50546 105 PHE B O 1
ATOM 1532 N N . SER B 1 51 ? 0.64214 -29.70276 -53.86717 1.000 36.47398 106 SER B N 1
ATOM 1533 C CA . SER B 1 51 ? 1.63460 -30.66816 -53.38778 1.000 36.09820 106 SER B CA 1
ATOM 1534 C C . SER B 1 51 ? 3.03840 -30.29979 -53.83838 1.000 32.04263 106 SER B C 1
ATOM 1535 O O . SER B 1 51 ? 4.01395 -30.52578 -53.11086 1.000 37.88344 106 SER B O 1
ATOM 1538 N N . ASP B 1 52 ? 3.16846 -29.74849 -55.03926 1.000 32.50437 107 ASP B N 1
ATOM 1539 C CA . ASP B 1 52 ? 4.46114 -29.23201 -55.45097 1.000 35.87078 107 ASP B CA 1
ATOM 1540 C C . ASP B 1 52 ? 4.98856 -28.21366 -54.45430 1.000 38.78225 107 ASP B C 1
ATOM 1541 O O . ASP B 1 52 ? 6.17255 -28.22548 -54.10888 1.000 34.26536 107 ASP B O 1
ATOM 1546 N N . LEU B 1 53 ? 4.12926 -27.30744 -53.98989 1.000 35.38968 108 LEU B N 1
ATOM 1547 C CA . LEU B 1 53 ? 4.61217 -26.29978 -53.05426 1.000 36.18748 108 LEU B CA 1
ATOM 1548 C C . LEU B 1 53 ? 4.91760 -26.90749 -51.68672 1.000 34.23578 108 LEU B C 1
ATOM 1549 O O . LEU B 1 53 ? 5.96109 -26.61007 -51.09490 1.000 34.70074 108 LEU B O 1
ATOM 1554 N N . THR B 1 54 ? 4.03844 -27.78078 -51.17505 1.000 32.29815 109 THR B N 1
ATOM 1555 C CA . THR B 1 54 ? 4.27108 -28.34929 -49.84742 1.000 31.07273 109 THR B CA 1
ATOM 1556 C C . THR B 1 54 ? 5.48137 -29.27660 -49.82110 1.000 37.91305 109 THR B C 1
ATOM 1557 O O . THR B 1 54 ? 6.16380 -29.37214 -48.79361 1.000 37.66516 109 THR B O 1
ATOM 1561 N N . SER B 1 55 ? 5.77504 -29.95341 -50.92898 1.000 34.00282 110 SER B N 1
ATOM 1562 C CA . SER B 1 55 ? 6.90692 -30.86655 -50.93923 1.000 38.53676 110 SER B CA 1
ATOM 1563 C C . SER B 1 55 ? 8.25398 -30.15731 -50.84011 1.000 40.85703 110 SER B C 1
ATOM 1564 O O . SER B 1 55 ? 9.28037 -30.83790 -50.80314 1.000 41.36322 110 SER B O 1
ATOM 1567 N N . GLN B 1 56 ? 8.29145 -28.82824 -50.77597 1.000 38.22055 111 GLN B N 1
ATOM 1568 C CA . GLN B 1 56 ? 9.54904 -28.10315 -50.85385 1.000 37.58629 111 GLN B CA 1
ATOM 1569 C C . GLN B 1 56 ? 10.14369 -27.77004 -49.50029 1.000 37.47024 111 GLN B C 1
ATOM 1570 O O . GLN B 1 56 ? 11.25283 -27.22812 -49.45147 1.000 40.62903 111 GLN B O 1
ATOM 1576 N N . LEU B 1 57 ? 9.44427 -28.07086 -48.40958 1.000 35.00999 112 LEU B N 1
ATOM 1577 C CA . LEU B 1 57 ? 9.94533 -27.74490 -47.08398 1.000 38.30704 112 LEU B CA 1
ATOM 1578 C C . LEU B 1 57 ? 9.29620 -28.66484 -46.06799 1.000 37.49208 112 LEU B C 1
ATOM 1579 O O . LEU B 1 57 ? 8.08684 -28.89823 -46.11506 1.000 37.75746 112 LEU B O 1
ATOM 1584 N N . HIS B 1 58 ? 10.09915 -29.15821 -45.13661 1.000 43.94929 113 HIS B N 1
ATOM 1585 C CA . HIS B 1 58 ? 9.57467 -29.88617 -43.99487 1.000 46.42829 113 HIS B CA 1
ATOM 1586 C C . HIS B 1 58 ? 10.19160 -29.30502 -42.74071 1.000 46.29307 113 HIS B C 1
ATOM 1587 O O . HIS B 1 58 ? 11.41495 -29.17260 -42.65529 1.000 47.73625 113 HIS B O 1
ATOM 1594 N N . ILE B 1 59 ? 9.33558 -28.93191 -41.79554 1.000 44.16349 114 ILE B N 1
ATOM 1595 C CA . ILE B 1 59 ? 9.74055 -28.19982 -40.60463 1.000 40.44200 114 ILE B CA 1
ATOM 1596 C C . ILE B 1 59 ? 10.23292 -29.16460 -39.53792 1.000 47.07056 114 ILE B C 1
ATOM 1597 O O . ILE B 1 59 ? 9.77141 -30.31240 -39.43299 1.000 50.43838 114 ILE B O 1
ATOM 1602 N N . THR B 1 60 ? 11.20260 -28.69585 -38.76520 1.000 40.76625 115 THR B N 1
ATOM 1603 C CA . THR B 1 60 ? 11.64774 -29.30461 -37.51741 1.000 38.60977 115 THR B CA 1
ATOM 1604 C C . THR B 1 60 ? 11.73607 -28.16072 -36.53470 1.000 41.05669 115 THR B C 1
ATOM 1605 O O . THR B 1 60 ? 11.65026 -26.99159 -36.92704 1.000 38.03605 115 THR B O 1
ATOM 1609 N N . PRO B 1 61 ? 11.90901 -28.44136 -35.23749 1.000 42.45217 116 PRO B N 1
ATOM 1610 C CA . PRO B 1 61 ? 12.11179 -27.33358 -34.28739 1.000 40.10658 116 PRO B CA 1
ATOM 1611 C C . PRO B 1 61 ? 13.35599 -26.50431 -34.56752 1.000 34.63363 116 PRO B C 1
ATOM 1612 O O . PRO B 1 61 ? 13.47077 -25.40420 -34.01994 1.000 35.30501 116 PRO B O 1
ATOM 1616 N N . GLY B 1 62 ? 14.27740 -26.97516 -35.40649 1.000 33.84628 117 GLY B N 1
ATOM 1617 C CA . GLY B 1 62 ? 15.46306 -26.20335 -35.71176 1.000 33.49950 117 GLY B CA 1
ATOM 1618 C C . GLY B 1 62 ? 15.37666 -25.39341 -36.99133 1.000 33.04825 117 GLY B C 1
ATOM 1619 O O . GLY B 1 62 ? 16.25429 -24.56913 -37.26012 1.000 35.66386 117 GLY B O 1
ATOM 1620 N N . THR B 1 63 ? 14.33699 -25.61849 -37.79213 1.000 30.93168 118 THR B N 1
ATOM 1621 C CA . THR B 1 63 ? 14.15886 -24.85044 -39.01989 1.000 36.94690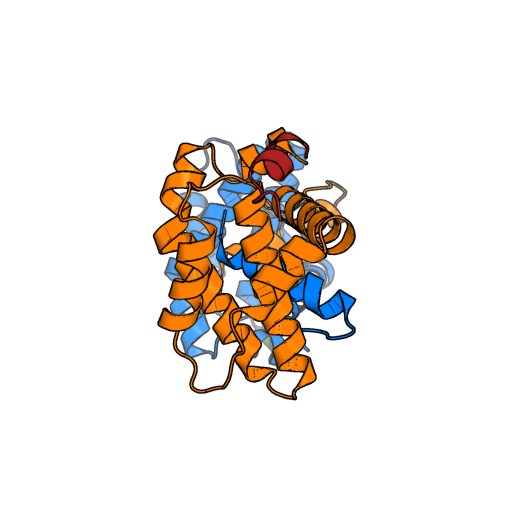 118 THR B CA 1
ATOM 1622 C C . THR B 1 63 ? 14.03482 -23.35938 -38.71232 1.000 34.43584 118 THR B C 1
ATOM 1623 O O . THR B 1 63 ? 13.31234 -22.94996 -37.79725 1.000 31.54484 118 THR B O 1
ATOM 1627 N N . ALA B 1 64 ? 14.73465 -22.54948 -39.49345 1.000 28.69769 119 ALA B N 1
ATOM 1628 C CA . ALA B 1 64 ? 14.75166 -21.10829 -39.31268 1.000 28.29214 119 ALA B CA 1
ATOM 1629 C C . ALA B 1 64 ? 13.80903 -20.44623 -40.30029 1.000 22.15321 119 ALA B C 1
ATOM 1630 O O . ALA B 1 64 ? 13.38738 -21.04534 -41.29674 1.000 26.81932 119 ALA B O 1
ATOM 1632 N N . TYR B 1 65 ? 13.47861 -19.18855 -40.01529 1.000 26.01945 120 TYR B N 1
ATOM 1633 C CA . TYR B 1 65 ? 12.54729 -18.47287 -40.87926 1.000 23.70279 120 TYR B CA 1
ATOM 1634 C C . TYR B 1 65 ? 13.09271 -18.36961 -42.29356 1.000 24.70724 120 TYR B C 1
ATOM 1635 O O . TYR B 1 65 ? 12.32192 -18.35375 -43.26364 1.000 20.55044 120 TYR B O 1
ATOM 1644 N N . GLN B 1 66 ? 14.42214 -18.35419 -42.43185 1.000 25.83826 121 GLN B N 1
ATOM 1645 C CA . GLN B 1 66 ? 15.04345 -18.14861 -43.73611 1.000 24.71683 121 GLN B CA 1
ATOM 1646 C C . GLN B 1 66 ? 14.72395 -19.27223 -44.70033 1.000 26.70813 121 GLN B C 1
ATOM 1647 O O . GLN B 1 66 ? 14.65809 -19.04629 -45.91332 1.000 24.88964 121 GLN B O 1
ATOM 1653 N N . SER B 1 67 ? 14.51594 -20.48677 -44.19079 1.000 25.18990 122 SER B N 1
ATOM 1654 C CA . SER B 1 67 ? 14.15304 -21.58011 -45.07954 1.000 25.68084 122 SER B CA 1
ATOM 1655 C C . SER B 1 67 ? 12.72380 -21.42784 -45.58789 1.000 24.22993 122 SER B C 1
ATOM 1656 O O . SER B 1 67 ? 12.45086 -21.68749 -46.76351 1.000 27.52158 122 SER B O 1
ATOM 1659 N N . PHE B 1 68 ? 11.79691 -21.03626 -44.71035 1.000 24.58429 123 PHE B N 1
ATOM 1660 C CA . PHE B 1 68 ? 10.44001 -20.71587 -45.14050 1.000 24.68825 123 PHE B CA 1
ATOM 1661 C C . PHE B 1 68 ? 10.47393 -19.60914 -46.17998 1.000 26.32021 123 PHE B C 1
ATOM 1662 O O . PHE B 1 68 ? 9.88936 -19.73161 -47.26134 1.000 27.78769 123 PHE B O 1
ATOM 1670 N N . GLU B 1 69 ? 11.19456 -18.53507 -45.87562 1.000 23.02777 124 GLU B N 1
ATOM 1671 C CA . GLU B 1 69 ? 11.24676 -17.38851 -46.77350 1.000 26.87120 124 GLU B CA 1
ATOM 1672 C C . GLU B 1 69 ? 11.85443 -17.76992 -48.11952 1.000 27.79556 124 GLU B C 1
ATOM 1673 O O . GLU B 1 69 ? 11.42158 -17.27641 -49.17063 1.000 26.58677 124 GLU B O 1
ATOM 1679 N N . GLN B 1 70 ? 12.84350 -18.67432 -48.10951 1.000 26.68045 125 GLN B N 1
ATOM 1680 C CA . GLN B 1 70 ? 13.41904 -19.17185 -49.35400 1.000 25.54546 125 GLN B CA 1
ATOM 1681 C C . GLN B 1 70 ? 12.36171 -19.80058 -50.24779 1.000 28.11513 125 GLN B C 1
ATOM 1682 O O . GLN B 1 70 ? 12.32966 -19.56165 -51.45932 1.000 28.73792 125 GLN B O 1
ATOM 1688 N N . VAL B 1 71 ? 11.51402 -20.65277 -49.67584 1.000 24.71809 126 VAL B N 1
ATOM 1689 C CA . VAL B 1 71 ? 10.51963 -21.33748 -50.48638 1.000 27.52772 126 VAL B CA 1
ATOM 1690 C C . VAL B 1 71 ? 9.47516 -20.35337 -51.00259 1.000 27.92339 126 VAL B C 1
ATOM 1691 O O . VAL B 1 71 ? 9.05790 -20.42283 -52.16435 1.000 28.43274 126 VAL B O 1
ATOM 1695 N N . VAL B 1 72 ? 9.05302 -19.40739 -50.15923 1.000 24.73893 127 VAL B N 1
ATOM 1696 C CA . VAL B 1 72 ? 7.97818 -18.50470 -50.54942 1.000 26.91511 127 VAL B CA 1
ATOM 1697 C C . VAL B 1 72 ? 8.47614 -17.47254 -51.56265 1.000 25.74964 127 VAL B C 1
ATOM 1698 O O . VAL B 1 72 ? 7.75423 -17.10879 -52.49971 1.000 24.77794 127 VAL B O 1
ATOM 1702 N N . ASN B 1 73 ? 9.71560 -16.99720 -51.40792 1.000 24.02996 128 ASN B N 1
ATOM 1703 C CA . ASN B 1 73 ? 10.30428 -16.12722 -52.43431 1.000 27.62873 128 ASN B CA 1
ATOM 1704 C C . ASN B 1 73 ? 10.26104 -16.78216 -53.80815 1.000 29.83755 128 ASN B C 1
ATOM 1705 O O . ASN B 1 73 ? 10.02436 -16.11877 -54.82198 1.000 27.74851 128 ASN B O 1
ATOM 1710 N N . GLU B 1 74 ? 10.51671 -18.08767 -53.85886 1.000 28.13611 129 GLU B N 1
ATOM 1711 C CA . GLU B 1 74 ? 10.45569 -18.82211 -55.11472 1.000 34.41565 129 GLU B CA 1
ATOM 1712 C C . GLU B 1 74 ? 9.04390 -18.80470 -55.69934 1.000 31.58587 129 GLU B C 1
ATOM 1713 O O . GLU B 1 74 ? 8.85965 -18.64508 -56.91371 1.000 30.81353 129 GLU B O 1
ATOM 1719 N N . LEU B 1 75 ? 8.03769 -18.94787 -54.83928 1.000 27.73888 130 LEU B N 1
ATOM 1720 C CA . LEU B 1 75 ? 6.65221 -18.96692 -55.28610 1.000 26.28682 130 LEU B CA 1
ATOM 1721 C C . LEU B 1 75 ? 6.25305 -17.64873 -55.94958 1.000 27.32109 130 LEU B C 1
ATOM 1722 O O . LEU B 1 75 ? 5.45900 -17.64478 -56.90203 1.000 29.38696 130 LEU B O 1
ATOM 1727 N N . PHE B 1 76 ? 6.80398 -16.52724 -55.48057 1.000 24.80471 131 PHE B N 1
ATOM 1728 C CA . PHE B 1 76 ? 6.48500 -15.20671 -56.01434 1.000 30.28898 131 PHE B CA 1
ATOM 1729 C C . PHE B 1 76 ? 7.52928 -14.70062 -57.00939 1.000 29.90160 131 PHE B C 1
ATOM 1730 O O . PHE B 1 76 ? 7.51476 -13.52159 -57.35031 1.000 29.11901 131 PHE B O 1
ATOM 1738 N N . ARG B 1 77 ? 8.44226 -15.55280 -57.47861 1.000 31.03595 132 ARG B N 1
ATOM 1739 C CA . ARG B 1 77 ? 9.56242 -15.03353 -58.25906 1.000 33.27726 132 ARG B CA 1
ATOM 1740 C C . ARG B 1 77 ? 9.09508 -14.33346 -59.52935 1.000 33.52032 132 ARG B C 1
ATOM 1741 O O . ARG B 1 77 ? 9.71608 -13.35891 -59.95944 1.000 30.76916 132 ARG B O 1
ATOM 1749 N N . ASP B 1 78 ? 8.00794 -14.80702 -60.14406 1.000 33.42642 133 ASP B N 1
ATOM 1750 C CA . ASP B 1 78 ? 7.51824 -14.20302 -61.37891 1.000 30.78717 133 ASP B CA 1
ATOM 1751 C C . ASP B 1 78 ? 6.46983 -13.11293 -61.12738 1.000 35.71507 133 ASP B C 1
ATOM 1752 O O . ASP B 1 78 ? 5.87579 -12.58133 -62.07995 1.000 31.79505 133 ASP B O 1
ATOM 1757 N N . GLY B 1 79 ? 6.28184 -12.72209 -59.87661 1.000 31.46513 134 GLY B N 1
ATOM 1758 C CA . GLY B 1 79 ? 5.35895 -11.64993 -59.55365 1.000 31.88436 134 GLY B CA 1
ATOM 1759 C C . GLY B 1 79 ? 4.37395 -12.09983 -58.50051 1.000 27.26539 134 GLY B C 1
ATOM 1760 O O . GLY B 1 79 ? 4.10330 -13.29613 -58.32848 1.000 28.22990 134 GLY B O 1
ATOM 1761 N N . VAL B 1 80 ? 3.83964 -11.15024 -57.78085 1.000 27.28913 135 VAL B N 1
ATOM 1762 C CA . VAL B 1 80 ? 2.78313 -11.41057 -56.82528 1.000 28.14523 135 VAL B CA 1
ATOM 1763 C C . VAL B 1 80 ? 1.44006 -11.29418 -57.53997 1.000 29.85747 135 VAL B C 1
ATOM 1764 O O . VAL B 1 80 ? 1.23889 -10.40620 -58.38163 1.000 26.30886 135 VAL B O 1
ATOM 1768 N N . ASN B 1 81 ? 0.52992 -12.22329 -57.24394 1.000 28.60301 136 ASN B N 1
ATOM 1769 C CA . ASN B 1 81 ? -0.87221 -12.07099 -57.61052 1.000 27.01947 136 ASN B CA 1
ATOM 1770 C C . ASN B 1 81 ? -1.70349 -12.73039 -56.51684 1.000 28.43542 136 ASN B C 1
ATOM 1771 O O . ASN B 1 81 ? -1.16767 -13.37860 -55.61300 1.000 25.87293 136 ASN B O 1
ATOM 1776 N N . TRP B 1 82 ? -3.02715 -12.58109 -56.60587 1.000 24.95016 137 TRP B N 1
ATOM 1777 C CA . TRP B 1 82 ? -3.85359 -13.01878 -55.48992 1.000 24.50673 137 TRP B CA 1
ATOM 1778 C C . TRP B 1 82 ? -3.88077 -14.54010 -55.37662 1.000 24.49727 137 TRP B C 1
ATOM 1779 O O . TRP B 1 82 ? -3.98951 -15.07098 -54.26672 1.000 23.65592 137 TRP B O 1
ATOM 1790 N N . GLY B 1 83 ? -3.77662 -15.25997 -56.49388 1.000 24.22024 138 GLY B N 1
ATOM 1791 C CA . GLY B 1 83 ? -3.77646 -16.71556 -56.41799 1.000 26.60060 138 GLY B CA 1
ATOM 1792 C C . GLY B 1 83 ? -2.50937 -17.25378 -55.78216 1.000 24.92399 138 GLY B C 1
ATOM 1793 O O . GLY B 1 83 ? -2.54065 -18.23869 -55.03790 1.000 22.25746 138 GLY B O 1
ATOM 1794 N N . ARG B 1 84 ? -1.38282 -16.60463 -56.04214 1.000 21.51357 139 ARG B N 1
ATOM 1795 C CA . ARG B 1 84 ? -0.14840 -17.00330 -55.37449 1.000 22.79288 139 ARG B CA 1
ATOM 1796 C C . ARG B 1 84 ? -0.20015 -16.69081 -53.88130 1.000 24.30113 139 ARG B C 1
ATOM 1797 O O . ARG B 1 84 ? 0.30087 -17.46909 -53.06044 1.000 22.17662 139 ARG B O 1
ATOM 1805 N N . ILE B 1 85 ? -0.81242 -15.56390 -53.50537 1.000 19.83002 140 ILE B N 1
ATOM 1806 C CA . ILE B 1 85 ? -1.04477 -15.29145 -52.08865 1.000 21.37995 140 ILE B CA 1
ATOM 1807 C C . ILE B 1 85 ? -1.93550 -16.37168 -51.47271 1.000 19.75428 140 ILE B C 1
ATOM 1808 O O . ILE B 1 85 ? -1.67050 -16.84649 -50.36466 1.000 16.81104 140 ILE B O 1
ATOM 1813 N N . VAL B 1 86 ? -2.98962 -16.79454 -52.18125 1.000 18.39467 141 VAL B N 1
ATOM 1814 C CA . VAL B 1 86 ? -3.81458 -17.90672 -51.69772 1.000 18.06718 141 VAL B CA 1
ATOM 1815 C C . VAL B 1 86 ? -2.96711 -19.16774 -51.49974 1.000 20.74862 141 VAL B C 1
ATOM 1816 O O . VAL B 1 86 ? -3.10701 -19.87939 -50.49511 1.000 19.40349 141 VAL B O 1
ATOM 1820 N N . ALA B 1 87 ? -2.05895 -19.45940 -52.43244 1.000 19.60360 142 ALA B N 1
ATOM 1821 C CA . ALA B 1 87 ? -1.23102 -20.65181 -52.26635 1.000 18.06904 142 ALA B CA 1
ATOM 1822 C C . ALA B 1 87 ? -0.30961 -20.53375 -51.05102 1.000 20.84904 142 ALA B C 1
ATOM 1823 O O . ALA B 1 87 ? -0.04444 -21.52864 -50.35724 1.000 21.23604 142 ALA B O 1
ATOM 1825 N N . PHE B 1 88 ? 0.19573 -19.32758 -50.78275 1.000 18.37459 143 PHE B N 1
ATOM 1826 C CA . PHE B 1 88 ? 1.05129 -19.11360 -49.61965 1.000 19.74545 143 PHE B CA 1
ATOM 1827 C C . PHE B 1 88 ? 0.30393 -19.45192 -48.33227 1.000 15.97987 143 PHE B C 1
ATOM 1828 O O . PHE B 1 88 ? 0.86487 -20.09975 -47.44350 1.000 20.44555 143 PHE B O 1
ATOM 1836 N N . PHE B 1 89 ? -0.98729 -19.09502 -48.23578 1.000 15.99250 144 PHE B N 1
ATOM 1837 C CA . PHE B 1 89 ? -1.75797 -19.46143 -47.04616 1.000 15.91097 144 PHE B CA 1
ATOM 1838 C C . PHE B 1 89 ? -1.92349 -20.97828 -46.94648 1.000 20.86744 144 PHE B C 1
ATOM 1839 O O . PHE B 1 89 ? -1.67537 -21.56982 -45.88370 1.000 17.55575 144 PHE B O 1
ATOM 1847 N N . SER B 1 90 ? -2.30146 -21.62584 -48.06085 1.000 19.90961 145 SER B N 1
ATOM 1848 C CA . SER B 1 90 ? -2.50647 -23.07644 -48.08152 1.000 20.17447 145 SER B CA 1
ATOM 1849 C C . SER B 1 90 ? -1.21615 -23.81522 -47.74939 1.000 20.06866 145 SER B C 1
ATOM 1850 O O . SER B 1 90 ? -1.23354 -24.84795 -47.06599 1.000 24.55060 145 SER B O 1
ATOM 1853 N N . PHE B 1 91 ? -0.08391 -23.28012 -48.20740 1.000 20.52252 146 PHE B N 1
ATOM 1854 C CA . PHE B 1 91 ? 1.21959 -23.84520 -47.86698 1.000 21.18454 146 PHE B CA 1
ATOM 1855 C C . PHE B 1 91 ? 1.48591 -23.75626 -46.36894 1.000 22.44319 146 PHE B C 1
ATOM 1856 O O . PHE B 1 91 ? 1.89733 -24.73995 -45.73865 1.000 21.10136 146 PHE B O 1
ATOM 1864 N N . GLY B 1 92 ? 1.24830 -22.58324 -45.77384 1.000 21.46753 147 GLY B N 1
ATOM 1865 C CA . GLY B 1 92 ? 1.38384 -22.46888 -44.33239 1.000 18.15780 147 GLY B CA 1
ATOM 1866 C C . GLY B 1 92 ? 0.47687 -23.42869 -43.59360 1.000 22.34647 147 GLY B C 1
ATOM 1867 O O . GLY B 1 92 ? 0.87558 -24.03363 -42.59622 1.000 20.42099 147 GLY B O 1
ATOM 1868 N N . GLY B 1 93 ? -0.76422 -23.57183 -44.06620 1.000 23.48822 148 GLY B N 1
ATOM 1869 C CA . GLY B 1 93 ? -1.69990 -24.46731 -43.41444 1.000 20.57189 148 GLY B CA 1
ATOM 1870 C C . GLY B 1 93 ? -1.26012 -25.91477 -43.50046 1.000 21.93078 148 GLY B C 1
ATOM 1871 O O . GLY B 1 93 ? -1.36185 -26.66106 -42.52716 1.000 23.40894 148 GLY B O 1
ATOM 1872 N N . ALA B 1 94 ? -0.74557 -26.32054 -44.65820 1.000 20.90452 149 ALA B N 1
ATOM 1873 C CA . ALA B 1 94 ? -0.17792 -27.66162 -44.78798 1.000 26.67039 149 ALA B CA 1
ATOM 1874 C C . ALA B 1 94 ? 0.99756 -27.88131 -43.83276 1.000 27.56951 149 ALA B C 1
ATOM 1875 O O . ALA B 1 94 ? 1.12028 -28.95734 -43.23939 1.000 25.25054 149 ALA B O 1
ATOM 1877 N N . LEU B 1 95 ? 1.88549 -26.88673 -43.68658 1.000 21.74474 150 LEU B N 1
ATOM 1878 C CA . LEU B 1 95 ? 2.99198 -26.99973 -42.73147 1.000 25.52135 150 LEU B CA 1
ATOM 1879 C C . LEU B 1 95 ? 2.49444 -27.17295 -41.30402 1.000 24.47033 150 LEU B C 1
ATOM 1880 O O . LEU B 1 95 ? 3.14683 -27.85307 -40.50315 1.000 22.55408 150 LEU B O 1
ATOM 1885 N N . CYS B 1 96 ? 1.34032 -26.58390 -40.96871 1.000 19.79094 151 CYS B N 1
ATOM 1886 C CA . CYS B 1 96 ? 0.80466 -26.73327 -39.62548 1.000 18.97553 151 CYS B CA 1
ATOM 1887 C C . CYS B 1 96 ? 0.20909 -28.11507 -39.42799 1.000 23.98591 151 CYS B C 1
ATOM 1888 O O . CYS B 1 96 ? 0.41687 -28.73219 -38.37823 1.000 24.18746 151 CYS B O 1
ATOM 1891 N N . VAL B 1 97 ? -0.53095 -28.60674 -40.42294 1.000 22.57299 152 VAL B N 1
ATOM 1892 C CA . VAL B 1 97 ? -1.15486 -29.92041 -40.29917 1.000 27.59168 152 VAL B CA 1
ATOM 1893 C C . VAL B 1 97 ? -0.08144 -30.98232 -40.12873 1.000 26.17562 152 VAL B C 1
ATOM 1894 O O . VAL B 1 97 ? -0.18187 -31.84479 -39.24989 1.000 27.49220 152 VAL B O 1
ATOM 1898 N N . GLU B 1 98 ? 0.97022 -30.91239 -40.95601 1.000 24.20206 153 GLU B N 1
ATOM 1899 C CA . GLU B 1 98 ? 2.10939 -31.82895 -40.84738 1.000 28.64572 153 GLU B CA 1
ATOM 1900 C C . GLU B 1 98 ? 2.75429 -31.78113 -39.47274 1.000 29.00935 153 GLU B C 1
ATOM 1901 O O . GLU B 1 98 ? 3.12129 -32.82434 -38.91483 1.000 30.16031 153 GLU B O 1
ATOM 1907 N N . SER B 1 99 ? 2.91274 -30.58074 -38.91351 1.000 24.18741 154 SER B N 1
ATOM 1908 C CA . SER B 1 99 ? 3.49747 -30.44374 -37.58324 1.000 28.94187 154 SER B CA 1
ATOM 1909 C C . SER B 1 99 ? 2.64551 -31.12560 -36.52307 1.000 31.45355 154 SER B C 1
ATOM 1910 O O . SER B 1 99 ? 3.17511 -31.79639 -35.62829 1.000 29.46400 154 SER B O 1
ATOM 1913 N N . VAL B 1 100 ? 1.32325 -30.94274 -36.58410 1.000 27.27842 155 VAL B N 1
ATOM 1914 C CA . VAL B 1 100 ? 0.46354 -31.58020 -35.59747 1.000 29.22667 155 VAL B CA 1
ATOM 1915 C C . VAL B 1 100 ? 0.42941 -33.08937 -35.82999 1.000 28.49226 155 VAL B C 1
ATOM 1916 O O . VAL B 1 100 ? 0.36965 -33.86435 -34.87290 1.000 33.24871 155 VAL B O 1
ATOM 1920 N N . ASP B 1 101 ? 0.50725 -33.52692 -37.09220 1.000 28.46480 156 ASP B N 1
ATOM 1921 C CA . ASP B 1 101 ? 0.53373 -34.95289 -37.41396 1.000 30.13432 156 ASP B CA 1
ATOM 1922 C C . ASP B 1 101 ? 1.73182 -35.65843 -36.79424 1.000 36.17613 156 ASP B C 1
ATOM 1923 O O . ASP B 1 101 ? 1.67184 -36.86679 -36.54442 1.000 33.72501 156 ASP B O 1
ATOM 1928 N N . LYS B 1 102 ? 2.84578 -34.94196 -36.60343 1.000 32.40221 157 LYS B N 1
ATOM 1929 C CA . LYS B 1 102 ? 4.07048 -35.50888 -36.06223 1.000 34.32477 157 LYS B CA 1
ATOM 1930 C C . LYS B 1 102 ? 4.33663 -35.04744 -34.63247 1.000 34.22725 157 LYS B C 1
ATOM 1931 O O . LYS B 1 102 ? 5.48506 -35.03144 -34.18921 1.000 37.37556 157 LYS B O 1
ATOM 1937 N N . GLU B 1 103 ? 3.28105 -34.68358 -33.90346 1.000 34.18678 158 GLU B N 1
ATOM 1938 C CA . GLU B 1 103 ? 3.36264 -34.35486 -32.47901 1.000 37.71633 158 GLU B CA 1
ATOM 1939 C C . GLU B 1 103 ? 4.30020 -33.18122 -32.23419 1.000 40.49166 158 GLU B C 1
ATOM 1940 O O . GLU B 1 103 ? 5.02713 -33.13204 -31.23723 1.000 38.57255 158 GLU B O 1
ATOM 1946 N N . MET B 1 104 ? 4.29725 -32.23063 -33.16018 1.000 37.19859 159 MET B N 1
ATOM 1947 C CA . MET B 1 104 ? 5.05916 -31.01091 -32.95166 1.000 33.38972 159 MET B CA 1
ATOM 1948 C C . MET B 1 104 ? 4.12752 -29.82101 -33.06150 1.000 33.22507 159 MET B C 1
ATOM 1949 O O . MET B 1 104 ? 4.37581 -28.88899 -33.83473 1.000 27.37587 159 MET B O 1
ATOM 1954 N N . GLN B 1 105 ? 3.05302 -29.87409 -32.27510 1.000 31.56641 160 GLN B N 1
ATOM 1955 C CA . GLN B 1 105 ? 2.08305 -28.79090 -32.21078 1.000 35.81688 160 GLN B CA 1
ATOM 1956 C C . GLN B 1 105 ? 2.73375 -27.47697 -31.80700 1.000 31.39207 160 GLN B C 1
ATOM 1957 O O . GLN B 1 105 ? 2.23720 -26.40726 -32.16897 1.000 31.27284 160 GLN B O 1
ATOM 1963 N N . VAL B 1 106 ? 3.85382 -27.52745 -31.08012 1.000 32.41132 161 VAL B N 1
ATOM 1964 C CA . VAL B 1 106 ? 4.52695 -26.29472 -30.68261 1.000 32.17021 161 VAL B CA 1
ATOM 1965 C C . VAL B 1 106 ? 4.94684 -25.47074 -31.90344 1.000 31.64524 161 VAL B C 1
ATOM 1966 O O . VAL B 1 106 ? 5.07462 -24.24491 -31.81912 1.000 29.08578 161 VAL B O 1
ATOM 1970 N N . LEU B 1 107 ? 5.13729 -26.11085 -33.05406 1.000 26.83688 162 LEU B N 1
ATOM 1971 C CA . LEU B 1 107 ? 5.56989 -25.39624 -34.24794 1.000 28.29597 162 LEU B CA 1
ATOM 1972 C C . LEU B 1 107 ? 4.48076 -24.53370 -34.88566 1.000 23.83107 162 LEU B C 1
ATOM 1973 O O . LEU B 1 107 ? 4.81395 -23.67323 -35.70822 1.000 22.34533 162 LEU B O 1
ATOM 1978 N N . VAL B 1 108 ? 3.21024 -24.73835 -34.53231 1.000 21.77109 163 VAL B N 1
ATOM 1979 C CA . VAL B 1 108 ? 2.11889 -24.02619 -35.20319 1.000 29.16384 163 VAL B CA 1
ATOM 1980 C C . VAL B 1 108 ? 2.24773 -22.51422 -35.00687 1.000 26.99304 163 VAL B C 1
ATOM 1981 O O . VAL B 1 108 ? 2.14700 -21.74010 -35.96686 1.000 26.37578 163 VAL B O 1
ATOM 1985 N N . SER B 1 109 ? 2.50782 -22.06563 -33.77376 1.000 27.77790 164 SER B N 1
ATOM 1986 C CA . SER B 1 109 ? 2.59897 -20.61910 -33.53956 1.000 25.72307 164 SER B CA 1
ATOM 1987 C C . SER B 1 109 ? 3.84634 -20.01322 -34.17428 1.000 26.75286 164 SER B C 1
ATOM 1988 O O . SER B 1 109 ? 3.84544 -18.82996 -34.53289 1.000 23.97287 164 SER B O 1
ATOM 1991 N N . ARG B 1 110 ? 4.90996 -20.80812 -34.34795 1.000 23.75049 165 ARG B N 1
ATOM 1992 C CA . ARG B 1 110 ? 6.06879 -20.34435 -35.09056 1.000 25.53068 165 ARG B CA 1
ATOM 1993 C C . ARG B 1 110 ? 5.74673 -20.17354 -36.56387 1.000 23.25595 165 ARG B C 1
ATOM 1994 O O . ARG B 1 110 ? 6.20102 -19.21226 -37.19046 1.000 22.05388 165 ARG B O 1
ATOM 2002 N N . ILE B 1 111 ? 5.01219 -21.12960 -37.14537 1.000 21.55825 166 ILE B N 1
ATOM 2003 C CA . ILE B 1 111 ? 4.60322 -21.01034 -38.54205 1.000 23.60233 166 ILE B CA 1
ATOM 2004 C C . ILE B 1 111 ? 3.70990 -19.78184 -38.72028 1.000 18.47838 166 ILE B C 1
ATOM 2005 O O . ILE B 1 111 ? 3.86566 -19.02594 -39.67911 1.000 21.63788 166 ILE B O 1
ATOM 2010 N N . ALA B 1 112 ? 2.77304 -19.55712 -37.79286 1.000 16.08610 167 ALA B N 1
ATOM 2011 C CA . ALA B 1 112 ? 1.93155 -18.36165 -37.87366 1.000 20.18173 167 ALA B CA 1
ATOM 2012 C C . ALA B 1 112 ? 2.76910 -17.08255 -37.83980 1.000 19.69898 167 ALA B C 1
ATOM 2013 O O . ALA B 1 112 ? 2.49790 -16.13407 -38.58585 1.000 19.16396 167 ALA B O 1
ATOM 2015 N N . ALA B 1 113 ? 3.80543 -17.03886 -36.98881 1.000 17.98088 168 ALA B N 1
ATOM 2016 C CA . ALA B 1 113 ? 4.66262 -15.86157 -36.92892 1.000 19.81542 168 ALA B CA 1
ATOM 2017 C C . ALA B 1 113 ? 5.46684 -15.69417 -38.20950 1.000 20.97799 168 ALA B C 1
ATOM 2018 O O . ALA B 1 113 ? 5.68223 -14.56786 -38.67220 1.000 22.71960 168 ALA B O 1
ATOM 2020 N N . TRP B 1 114 ? 5.95736 -16.79645 -38.78077 1.000 17.75156 169 TRP B N 1
ATOM 2021 C CA . TRP B 1 114 ? 6.64125 -16.70399 -40.06502 1.000 19.10879 169 TRP B CA 1
ATOM 2022 C C . TRP B 1 114 ? 5.71486 -16.12000 -41.11558 1.000 21.16885 169 TRP B C 1
ATOM 2023 O O . TRP B 1 114 ? 6.11583 -15.25660 -41.90308 1.000 20.24102 169 TRP B O 1
ATOM 2034 N N . MET B 1 115 ? 4.48763 -16.63510 -41.18567 1.000 20.12949 170 MET B N 1
ATOM 2035 C CA . MET B 1 115 ? 3.57097 -16.18467 -42.22725 1.000 18.20648 170 MET B CA 1
ATOM 2036 C C . MET B 1 115 ? 3.23114 -14.70973 -42.04874 1.000 21.79404 170 MET B C 1
ATOM 2037 O O . MET B 1 115 ? 3.21952 -13.94920 -43.02350 1.000 19.80362 170 MET B O 1
ATOM 2042 N N . ALA B 1 116 ? 2.97580 -14.28304 -40.80713 1.000 18.47927 171 ALA B N 1
ATOM 2043 C CA . ALA B 1 116 ? 2.67303 -12.87200 -40.56066 1.000 19.60926 171 ALA B CA 1
ATOM 2044 C C . ALA B 1 116 ? 3.84997 -11.99053 -40.93044 1.000 26.22594 171 ALA B C 1
ATOM 2045 O O . ALA B 1 116 ? 3.66915 -10.93602 -41.55453 1.000 24.51679 171 ALA B O 1
ATOM 2047 N N . THR B 1 117 ? 5.07152 -12.43354 -40.57802 1.000 21.90920 172 THR B N 1
ATOM 2048 C CA . THR B 1 117 ? 6.28825 -11.70122 -40.90549 1.000 25.87479 172 THR B CA 1
ATOM 2049 C C . THR B 1 117 ? 6.47145 -11.59777 -42.40442 1.000 25.89572 172 THR B C 1
ATOM 2050 O O . THR B 1 117 ? 6.84607 -10.53672 -42.92151 1.000 25.90193 172 THR B O 1
ATOM 2054 N N . TYR B 1 118 ? 6.24053 -12.69201 -43.12488 1.000 19.30631 173 TYR B N 1
ATOM 2055 C CA . TYR B 1 118 ? 6.45360 -12.62801 -44.56482 1.000 25.27606 173 TYR B CA 1
ATOM 2056 C C . TYR B 1 118 ? 5.44450 -11.68233 -45.20826 1.000 26.88944 173 TYR B C 1
ATOM 2057 O O . TYR B 1 118 ? 5.80819 -10.86612 -46.06829 1.000 26.76674 173 TYR B O 1
ATOM 2066 N N . LEU B 1 119 ? 4.17779 -11.77320 -44.78658 1.000 24.66573 174 LEU B N 1
ATOM 2067 C CA . LEU B 1 119 ? 3.14269 -10.86107 -45.27436 1.000 23.76643 174 LEU B CA 1
ATOM 2068 C C . LEU B 1 119 ? 3.51206 -9.40652 -44.99302 1.000 26.19515 174 LEU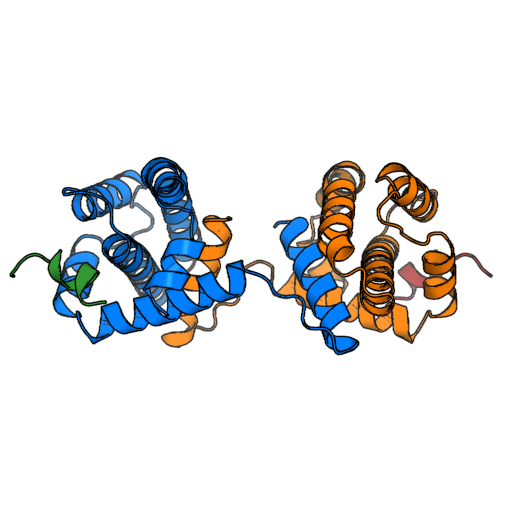 B C 1
ATOM 2069 O O . LEU B 1 119 ? 3.48253 -8.56756 -45.89546 1.000 28.19605 174 LEU B O 1
ATOM 2074 N N . ASN B 1 120 ? 3.86941 -9.09428 -43.74203 1.000 27.78878 175 ASN B N 1
ATOM 2075 C CA . ASN B 1 120 ? 4.18043 -7.71402 -43.36706 1.000 32.59503 175 ASN B CA 1
ATOM 2076 C C . ASN B 1 120 ? 5.42139 -7.19549 -44.08955 1.000 31.29083 175 ASN B C 1
ATOM 2077 O O . ASN B 1 120 ? 5.45041 -6.03646 -44.51978 1.000 31.38809 175 ASN B O 1
ATOM 2082 N N . ASP B 1 121 ? 6.46079 -8.02777 -44.23243 1.000 27.05065 176 ASP B N 1
ATOM 2083 C CA . ASP B 1 121 ? 7.71557 -7.54511 -44.81127 1.000 28.94764 176 ASP B CA 1
ATOM 2084 C C . ASP B 1 121 ? 7.71821 -7.60421 -46.33793 1.000 33.21558 176 ASP B C 1
ATOM 2085 O O . ASP B 1 121 ? 8.29832 -6.73057 -46.98955 1.000 35.15805 176 ASP B O 1
ATOM 2090 N N . HIS B 1 122 ? 7.12169 -8.63773 -46.93262 1.000 27.87968 177 HIS B N 1
ATOM 2091 C CA . HIS B 1 122 ? 7.30988 -8.91942 -48.35020 1.000 27.47470 177 HIS B CA 1
ATOM 2092 C C . HIS B 1 122 ? 6.07298 -8.69775 -49.21069 1.000 28.35923 177 HIS B C 1
ATOM 2093 O O . HIS B 1 122 ? 6.21499 -8.43545 -50.39880 1.000 31.12350 177 HIS B O 1
ATOM 2100 N N . LEU B 1 123 ? 4.86985 -8.82686 -48.65832 1.000 27.58495 178 LEU B N 1
ATOM 2101 C CA . LEU B 1 123 ? 3.63898 -8.78587 -49.43622 1.000 29.94310 178 LEU B CA 1
ATOM 2102 C C . LEU B 1 123 ? 2.79874 -7.53617 -49.20289 1.000 32.34159 178 LEU B C 1
ATOM 2103 O O . LEU B 1 123 ? 2.04931 -7.13790 -50.10117 1.000 28.72259 178 LEU B O 1
ATOM 2108 N N . GLU B 1 124 ? 2.89533 -6.92519 -48.02214 1.000 31.98471 179 GLU B N 1
ATOM 2109 C CA . GLU B 1 124 ? 2.08430 -5.74982 -47.69986 1.000 34.41113 179 GLU B CA 1
ATOM 2110 C C . GLU B 1 124 ? 2.21796 -4.61425 -48.71099 1.000 34.59758 179 GLU B C 1
ATOM 2111 O O . GLU B 1 124 ? 1.18847 -4.00865 -49.04344 1.000 32.21476 179 GLU B O 1
ATOM 2117 N N . PRO B 1 125 ? 3.40491 -4.26419 -49.22579 1.000 33.87182 180 PRO B N 1
ATOM 2118 C CA . PRO B 1 125 ? 3.44402 -3.20490 -50.25178 1.000 33.82248 180 PRO B CA 1
ATOM 2119 C C . PRO B 1 125 ? 2.59757 -3.51567 -51.47221 1.000 35.77645 180 PRO B C 1
ATOM 2120 O O . PRO B 1 125 ? 1.92514 -2.61846 -51.99000 1.000 35.11945 180 PRO B O 1
ATOM 2124 N N . TRP B 1 126 ? 2.62281 -4.76229 -51.95643 1.000 35.33894 181 TRP B N 1
ATOM 2125 C CA . TRP B 1 126 ? 1.80215 -5.13248 -53.10375 1.000 30.68168 181 TRP B CA 1
ATOM 2126 C C . TRP B 1 126 ? 0.32565 -5.15708 -52.73372 1.000 32.39108 181 TRP B C 1
ATOM 2127 O O . TRP B 1 126 ? -0.52222 -4.67916 -53.49903 1.000 30.17015 181 TRP B O 1
ATOM 2138 N N . ILE B 1 127 ? -0.00259 -5.71216 -51.56595 1.000 26.89412 182 ILE B N 1
ATOM 2139 C CA . ILE B 1 127 ? -1.39863 -5.77837 -51.14397 1.000 29.44729 182 ILE B CA 1
ATOM 2140 C C . ILE B 1 127 ? -1.99926 -4.37320 -51.07186 1.000 32.34806 182 ILE B C 1
ATOM 2141 O O . ILE B 1 127 ? -3.06172 -4.10286 -51.64498 1.000 30.39342 182 ILE B O 1
ATOM 2146 N N . GLN B 1 128 ? -1.31408 -3.45492 -50.37578 1.000 32.14888 183 GLN B N 1
ATOM 2147 C CA . GLN B 1 128 ? -1.79908 -2.07945 -50.26869 1.000 34.27321 183 GLN B CA 1
ATOM 2148 C C . GLN B 1 128 ? -1.82946 -1.39193 -51.62556 1.000 35.37837 183 GLN B C 1
ATOM 2149 O O . GLN B 1 128 ? -2.80121 -0.70206 -51.95513 1.000 36.92190 183 GLN B O 1
ATOM 2155 N N . GLU B 1 129 ? -0.79191 -1.58879 -52.43991 1.000 31.55089 184 GLU B N 1
ATOM 2156 C CA . GLU B 1 129 ? -0.80206 -1.01959 -53.78290 1.000 35.80831 184 GLU B CA 1
ATOM 2157 C C . GLU B 1 129 ? -2.02269 -1.47500 -54.57393 1.000 39.34061 184 GLU B C 1
ATOM 2158 O O . GLU B 1 129 ? -2.57889 -0.69764 -55.36135 1.000 35.96935 184 GLU B O 1
ATOM 2164 N N . ASN B 1 130 ? -2.48220 -2.70935 -54.34665 1.000 32.89128 185 ASN B N 1
ATOM 2165 C CA . ASN B 1 130 ? -3.57069 -3.30083 -55.10948 1.000 34.26716 185 ASN B CA 1
ATOM 2166 C C . ASN B 1 130 ? -4.92139 -3.15771 -54.43732 1.000 34.03354 185 ASN B C 1
ATOM 2167 O O . ASN B 1 130 ? -5.82272 -3.94015 -54.73678 1.000 33.88523 185 ASN B O 1
ATOM 2172 N N . GLY B 1 131 ? -5.07411 -2.20517 -53.52129 1.000 34.75646 186 GLY B N 1
ATOM 2173 C CA . GLY B 1 131 ? -6.35568 -1.93878 -52.91625 1.000 36.52686 186 GLY B CA 1
ATOM 2174 C C . GLY B 1 131 ? -6.60508 -2.57832 -51.56923 1.000 38.31142 186 GLY B C 1
ATOM 2175 O O . GLY B 1 131 ? -7.70438 -2.41328 -51.02653 1.000 33.45832 186 GLY B O 1
ATOM 2176 N N . GLY B 1 132 ? -5.62915 -3.28867 -51.00158 1.000 37.16147 187 GLY B N 1
ATOM 2177 C CA . GLY B 1 132 ? -5.83799 -3.91785 -49.71523 1.000 30.87364 187 GLY B CA 1
ATOM 2178 C C . GLY B 1 132 ? -6.63406 -5.19719 -49.83608 1.000 30.96079 187 GLY B C 1
ATOM 2179 O O . GLY B 1 132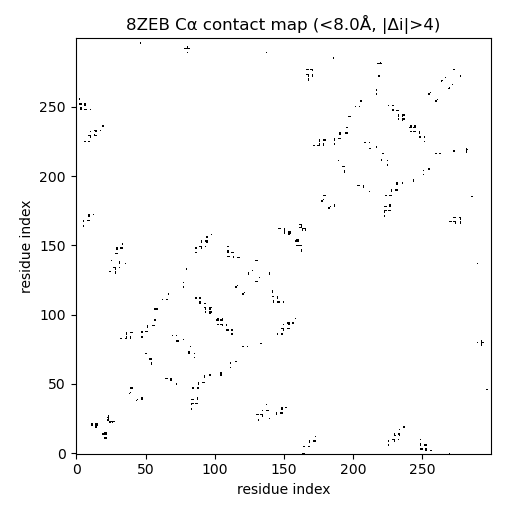 ? -7.04869 -5.62356 -50.92133 1.000 31.62989 187 GLY B O 1
ATOM 2180 N N . TRP B 1 133 ? -6.84978 -5.82981 -48.67700 1.000 29.58606 188 TRP B N 1
ATOM 2181 C CA . TRP B 1 133 ? -7.61061 -7.07508 -48.65144 1.000 31.41785 188 TRP B CA 1
ATOM 2182 C C . TRP B 1 133 ? -9.05225 -6.86549 -49.08867 1.000 33.28762 188 TRP B C 1
ATOM 2183 O O . TRP B 1 133 ? -9.68664 -7.80419 -49.58574 1.000 30.23234 188 TRP B O 1
ATOM 2194 N N . ASP B 1 134 ? -9.59387 -5.65331 -48.90153 1.000 32.67782 189 ASP B N 1
ATOM 2195 C CA . ASP B 1 134 ? -10.95699 -5.38713 -49.35250 1.000 32.26946 189 ASP B CA 1
ATOM 2196 C C . ASP B 1 134 ? -11.09034 -5.60539 -50.85275 1.000 33.35457 189 ASP B C 1
ATOM 2197 O O . ASP B 1 134 ? -12.14160 -6.04654 -51.32510 1.000 32.33486 189 ASP B O 1
ATOM 2202 N N . THR B 1 135 ? -10.03335 -5.30619 -51.61307 1.000 31.94714 190 THR B N 1
ATOM 2203 C CA . THR B 1 135 ? -10.05350 -5.56787 -53.04742 1.000 35.11491 190 THR B CA 1
ATOM 2204 C C . THR B 1 135 ? -10.13861 -7.06271 -53.33063 1.000 32.86260 190 THR B C 1
ATOM 2205 O O . THR B 1 135 ? -10.85854 -7.48882 -54.23883 1.000 31.91588 190 THR B O 1
ATOM 2209 N N . PHE B 1 136 ? -9.41227 -7.87684 -52.56061 1.000 31.76018 191 PHE B N 1
ATOM 2210 C CA . PHE B 1 136 ? -9.52982 -9.32523 -52.69962 1.000 30.26699 191 PHE B CA 1
ATOM 2211 C C . PHE B 1 136 ? -10.97903 -9.78186 -52.54238 1.000 29.20926 191 PHE B C 1
ATOM 2212 O O . PHE B 1 136 ? -11.45480 -10.63455 -53.29983 1.000 29.12562 191 PHE B O 1
ATOM 2220 N N . VAL B 1 137 ? -11.69068 -9.22994 -51.55341 1.000 25.44874 192 VAL B N 1
ATOM 2221 C CA . VAL B 1 137 ? -13.08780 -9.58916 -51.33314 1.000 33.85762 192 VAL B CA 1
ATOM 2222 C C . VAL B 1 137 ? -13.95903 -9.09864 -52.48297 1.000 31.61431 192 VAL B C 1
ATOM 2223 O O . VAL B 1 137 ? -14.87492 -9.80175 -52.92259 1.000 30.01736 192 VAL B O 1
ATOM 2227 N N . GLU B 1 138 ? -13.68122 -7.88948 -52.98810 1.000 33.63785 193 GLU B N 1
ATOM 2228 C CA . GLU B 1 138 ? -14.46539 -7.33101 -54.09010 1.000 36.27503 193 GLU B CA 1
ATOM 2229 C C . GLU B 1 138 ? -14.30227 -8.14921 -55.36600 1.000 36.31486 193 GLU B C 1
ATOM 2230 O O . GLU B 1 138 ? -15.26533 -8.33483 -56.11782 1.000 37.70636 193 GLU B O 1
ATOM 2236 N N . LEU B 1 139 ? -13.08460 -8.63137 -55.63982 1.000 33.11337 194 LEU B N 1
ATOM 2237 C CA . LEU B 1 139 ? -12.84620 -9.38747 -56.86778 1.000 34.02177 194 LEU B CA 1
ATOM 2238 C C . LEU B 1 139 ? -13.24234 -10.86059 -56.75281 1.000 35.71903 194 LEU B C 1
ATOM 2239 O O . LEU B 1 139 ? -13.62416 -11.47247 -57.75978 1.000 37.68783 194 LEU B O 1
ATOM 2244 N N . TYR B 1 140 ? -13.15830 -11.45774 -55.55405 1.000 33.61844 195 TYR B N 1
ATOM 2245 C CA . TYR B 1 140 ? -13.26836 -12.90905 -55.44936 1.000 31.28480 195 TYR B CA 1
ATOM 2246 C C . TYR B 1 140 ? -14.14947 -13.38791 -54.30205 1.000 37.55385 195 TYR B C 1
ATOM 2247 O O . TYR B 1 140 ? -14.20807 -14.59790 -54.06013 1.000 37.62905 195 TYR B O 1
ATOM 2256 N N . GLY B 1 141 ? -14.81593 -12.49832 -53.57333 1.000 36.94161 196 GLY B N 1
ATOM 2257 C CA . GLY B 1 141 ? -15.70266 -12.92867 -52.50613 1.000 38.42779 196 GLY B CA 1
ATOM 2258 C C . GLY B 1 141 ? -17.15108 -13.04704 -52.95776 1.000 45.58422 196 GLY B C 1
ATOM 2259 O O . GLY B 1 141 ? -17.48995 -12.71074 -54.10094 1.000 50.86479 196 GLY B O 1
ATOM 2260 N N . THR C 2 1 ? -9.48427 -19.27202 -60.15014 1.000 34.30330 1 THR D N 1
ATOM 2261 C CA . THR C 2 1 ? -10.02204 -18.44431 -61.23461 1.000 32.74822 1 THR D CA 1
ATOM 2262 C C . THR C 2 1 ? -9.15881 -18.65701 -62.47887 1.000 34.20594 1 THR D C 1
ATOM 2263 O O . THR C 2 1 ? -7.98853 -19.01470 -62.36147 1.000 32.41118 1 THR D O 1
ATOM 2267 N N . PRO C 2 2 ? -9.72776 -18.44771 -63.67061 1.000 33.25987 2 PRO D N 1
ATOM 2268 C CA . PRO C 2 2 ? -8.92500 -18.66063 -64.88763 1.000 33.86756 2 PRO D CA 1
ATOM 2269 C C . PRO C 2 2 ? -7.65858 -17.82036 -64.92626 1.000 33.98461 2 PRO D C 1
ATOM 2270 O O . PRO C 2 2 ? -6.63288 -18.28918 -65.43252 1.000 31.45976 2 PRO D O 1
ATOM 2274 N N . GLU C 2 3 ? -7.69660 -16.59142 -64.38879 1.000 34.04705 3 GLU D N 1
ATOM 2275 C CA . GLU C 2 3 ? -6.50866 -15.74330 -64.40726 1.000 34.56656 3 GLU D CA 1
ATOM 2276 C C . GLU C 2 3 ? -5.46172 -16.21262 -63.39283 1.000 35.12448 3 GLU D C 1
ATOM 2277 O O . GLU C 2 3 ? -4.25931 -16.13222 -63.66598 1.000 37.07189 3 GLU D O 1
ATOM 2283 N N . TRP C 2 4 ? -5.88242 -16.72828 -62.22966 1.000 31.04443 4 TRP D N 1
ATOM 2284 C CA . TRP C 2 4 ? -4.90629 -17.34641 -61.33020 1.000 30.18793 4 TRP D CA 1
ATOM 2285 C C . TRP C 2 4 ? -4.31248 -18.60077 -61.95288 1.000 32.41367 4 TRP D C 1
ATOM 2286 O O . TRP C 2 4 ? -3.09410 -18.79953 -61.92357 1.000 29.95254 4 TRP D O 1
ATOM 2297 N N . ALA C 2 5 ? -5.16984 -19.46306 -62.51788 1.000 32.09306 5 ALA D N 1
ATOM 2298 C CA . ALA C 2 5 ? -4.70060 -20.70428 -63.12939 1.000 33.47251 5 ALA D CA 1
ATOM 2299 C C . ALA C 2 5 ? -3.70462 -20.43411 -64.25166 1.000 36.54483 5 ALA D C 1
ATOM 2300 O O . ALA C 2 5 ? -2.72615 -21.17705 -64.41543 1.000 36.40975 5 ALA D O 1
ATOM 2302 N N . SER C 2 6 ? -3.91315 -19.35405 -65.01528 1.000 36.88859 6 SER D N 1
ATOM 2303 C CA . SER C 2 6 ? -3.04337 -19.07469 -66.15423 1.000 34.54967 6 SER D CA 1
ATOM 2304 C C . SER C 2 6 ? -1.61816 -18.71916 -65.74591 1.000 35.96788 6 SER D C 1
ATOM 2305 O O . SER C 2 6 ? -0.74070 -18.66437 -66.61525 1.000 37.22652 6 SER D O 1
ATOM 2308 N N . THR C 2 7 ? -1.35604 -18.49140 -64.45912 1.000 36.55722 7 THR D N 1
ATOM 2309 C CA . THR C 2 7 ? -0.00742 -18.20142 -63.99123 1.000 34.55990 7 THR D CA 1
ATOM 2310 C C . THR C 2 7 ? 0.67870 -19.41858 -63.37942 1.000 36.66501 7 THR D C 1
ATOM 2311 O O . THR C 2 7 ? 1.81876 -19.30793 -62.91890 1.000 34.98221 7 THR D O 1
ATOM 2315 N N . LEU C 2 8 ? 0.02821 -20.57877 -63.37844 1.000 38.32476 8 LEU D N 1
ATOM 2316 C CA . LEU C 2 8 ? 0.72746 -21.81124 -63.03832 1.000 39.75454 8 LEU D CA 1
ATOM 2317 C C . LEU C 2 8 ? 1.73354 -22.18130 -64.12890 1.000 42.56547 8 LEU D C 1
ATOM 2318 O O . LEU C 2 8 ? 1.57007 -21.83613 -65.30384 1.000 41.62101 8 LEU D O 1
ATOM 2323 N N . ARG C 2 9 ? 2.77903 -22.90377 -63.73411 1.000 46.23167 9 ARG D N 1
ATOM 2324 C CA . ARG C 2 9 ? 3.65916 -23.51028 -64.72202 1.000 47.60415 9 ARG D CA 1
ATOM 2325 C C . ARG C 2 9 ? 2.90882 -24.61467 -65.46814 1.000 51.82022 9 ARG D C 1
ATOM 2326 O O . ARG C 2 9 ? 2.05821 -25.29865 -64.88669 1.000 49.94387 9 ARG D O 1
ATOM 2334 N N . PRO C 2 10 ? 3.20173 -24.80756 -66.76125 1.000 55.69575 10 PRO D N 1
ATOM 2335 C CA . PRO C 2 10 ? 2.48465 -25.84913 -67.52562 1.000 56.75239 10 PRO D CA 1
ATOM 2336 C C . PRO C 2 10 ? 2.53503 -27.23671 -66.89400 1.000 55.93787 10 PRO D C 1
ATOM 2337 O O . PRO C 2 10 ? 1.56161 -27.98832 -67.02142 1.000 52.76375 10 PRO D O 1
ATOM 2341 N N . GLU C 2 11 ? 3.61950 -27.59339 -66.20295 1.000 56.90993 11 GLU D N 1
ATOM 2342 C CA . GLU C 2 11 ? 3.71501 -28.88954 -65.51804 1.000 51.46430 11 GLU D CA 1
ATOM 2343 C C . GLU C 2 11 ? 2.75416 -28.99008 -64.33342 1.000 57.76296 11 GLU D C 1
ATOM 2344 O O . GLU C 2 11 ? 2.34906 -30.09054 -63.94347 1.000 58.26026 11 GLU D O 1
ATOM 2384 N N . THR D 2 1 ? -18.65969 -11.32447 -10.13560 1.000 26.67862 1 THR C N 1
ATOM 2385 C CA . THR D 2 1 ? -18.17576 -12.16577 -9.04451 1.000 27.43114 1 THR C CA 1
ATOM 2386 C C . THR D 2 1 ? -18.46492 -11.39103 -7.76271 1.000 28.94000 1 THR C C 1
ATOM 2387 O O . THR D 2 1 ? -18.57251 -10.16258 -7.80950 1.000 30.03253 1 THR C O 1
ATOM 2391 N N . PRO D 2 2 ? -18.58253 -12.09989 -6.62985 1.000 29.34648 2 PRO C N 1
ATOM 2392 C CA . PRO D 2 2 ? -18.73004 -11.39483 -5.33687 1.000 29.07751 2 PRO C CA 1
ATOM 2393 C C . PRO D 2 2 ? -17.61563 -10.40150 -5.04596 1.000 30.16964 2 PRO C C 1
ATOM 2394 O O . PRO D 2 2 ? -17.87344 -9.31840 -4.50665 1.000 29.75068 2 PRO C O 1
ATOM 2398 N N . GLU D 2 3 ? -16.36435 -10.73580 -5.37142 1.000 28.30434 3 GLU C N 1
ATOM 2399 C CA . GLU D 2 3 ? -15.28941 -9.79177 -5.08351 1.000 31.52158 3 GLU C CA 1
ATOM 2400 C C . GLU D 2 3 ? -15.40804 -8.52157 -5.93460 1.000 29.90303 3 GLU C C 1
ATOM 2401 O O . GLU D 2 3 ? -15.11330 -7.43118 -5.43829 1.000 33.25233 3 GLU C O 1
ATOM 2407 N N . TRP D 2 4 ? -15.88007 -8.61667 -7.19117 1.000 28.39809 4 TRP C N 1
ATOM 2408 C CA . TRP D 2 4 ? -16.06717 -7.38811 -7.97516 1.000 27.53914 4 TRP C CA 1
ATOM 2409 C C . TRP D 2 4 ? -17.32076 -6.63298 -7.53542 1.000 28.54567 4 TRP C C 1
ATOM 2410 O O . TRP D 2 4 ? -17.31736 -5.39697 -7.46091 1.000 25.46426 4 TRP C O 1
ATOM 2421 N N . ALA D 2 5 ? -18.39766 -7.36445 -7.22966 1.000 27.49460 5 ALA C N 1
ATOM 2422 C CA . ALA D 2 5 ? -19.64060 -6.73254 -6.79836 1.000 26.49663 5 ALA C CA 1
ATOM 2423 C C . ALA D 2 5 ? -19.45777 -5.90449 -5.53397 1.000 31.21977 5 ALA C C 1
ATOM 2424 O O . ALA D 2 5 ? -20.18273 -4.92902 -5.32737 1.000 25.70381 5 ALA C O 1
ATOM 2426 N N . SER D 2 6 ? -18.49105 -6.25609 -4.68229 1.000 28.82022 6 SER C N 1
ATOM 2427 C CA . SER D 2 6 ? -18.32505 -5.50685 -3.44221 1.000 29.69677 6 SER C CA 1
ATOM 2428 C C . SER D 2 6 ? -17.61571 -4.16620 -3.63611 1.000 29.55887 6 SER C C 1
ATOM 2429 O O . SER D 2 6 ? -17.51904 -3.39159 -2.67837 1.000 27.89656 6 SER C O 1
ATOM 2432 N N . THR D 2 7 ? -17.12941 -3.85929 -4.84034 1.000 30.14459 7 THR C N 1
ATOM 2433 C CA . THR D 2 7 ? -16.57987 -2.53669 -5.12182 1.000 30.74780 7 THR C CA 1
ATOM 2434 C C . THR D 2 7 ? -17.62432 -1.55437 -5.66301 1.000 29.72974 7 THR C C 1
ATOM 2435 O O . THR D 2 7 ? -17.29523 -0.38359 -5.89958 1.000 32.83123 7 THR C O 1
ATOM 2439 N N . LEU D 2 8 ? -18.86665 -1.98202 -5.86894 1.000 29.62605 8 LEU C N 1
ATOM 2440 C CA . LEU D 2 8 ? -19.90990 -1.02184 -6.20277 1.000 33.44410 8 LEU C CA 1
ATOM 2441 C C . LEU D 2 8 ? -20.11523 -0.05625 -5.04378 1.000 37.28623 8 LEU C C 1
ATOM 2442 O O . LEU D 2 8 ? -19.87464 -0.39454 -3.88248 1.000 37.34279 8 LEU C O 1
ATOM 2447 N N . ARG D 2 9 ? -20.55092 1.16115 -5.36897 1.000 39.41609 9 ARG C N 1
ATOM 2448 C CA . ARG D 2 9 ? -21.03679 2.06868 -4.34133 1.000 44.02868 9 ARG C CA 1
ATOM 2449 C C . ARG D 2 9 ? -22.33073 1.51285 -3.74290 1.000 45.49580 9 ARG C C 1
ATOM 2450 O O . ARG D 2 9 ? -23.10351 0.84440 -4.43609 1.000 42.45177 9 ARG C O 1
ATOM 2458 N N . PRO D 2 10 ? -22.59239 1.77357 -2.45788 1.000 50.38483 10 PRO C N 1
ATOM 2459 C CA . PRO D 2 10 ? -23.82084 1.23299 -1.83729 1.000 50.40809 10 PRO C CA 1
ATOM 2460 C C . PRO D 2 10 ? -25.09319 1.62933 -2.56400 1.000 49.40131 10 PRO C C 1
ATOM 2461 O O . PRO D 2 10 ? -26.03816 0.83270 -2.62094 1.000 48.44895 10 PRO C O 1
ATOM 2465 N N . GLU D 2 11 ? -25.13401 2.82710 -3.14123 1.000 50.50514 11 GLU C N 1
ATOM 2466 C CA . GLU D 2 11 ? -26.28087 3.29973 -3.90928 1.000 50.07649 11 GLU C CA 1
ATOM 2467 C C . GLU D 2 11 ? -26.55068 2.43197 -5.14299 1.000 53.07851 11 GLU C C 1
ATOM 2468 O O . GLU D 2 11 ? -27.66849 2.41709 -5.67545 1.000 45.43656 11 GLU C O 1
#

Radius of gyration: 22.37 Å; Cα contacts (8 Å, |Δi|>4): 264; chains: 4; bounding box: 46×52×66 Å

GO terms:
  GO:0005515 protein binding (F, IPI)
  GO:0042802 identical protein binding (F, IPI)
  GO:1901029 negative regulation of mitochondrial outer membrane permeabilization involved in apoptotic signaling pathway (P, IDA)
  GO:0090201 negative regulation of release of cytochrome c from mitochondria (P, IDA)
  GO:0005741 mitochondrial outer membrane (C, IDA)
  GO:0043066 negative regulation of apoptotic process (P, IDA)
  GO:2001243 negative regulation of intrinsic apoptotic signaling pathway (P, IDA)
  GO:0010507 negative regulation of autophagy (P, TAS)
  GO:0043066 negative regulation of apoptotic process (P, IMP)
  GO:2000811 negative regulation of anoikis (P, IMP)
  GO:0051434 BH3 domain binding (F, IPI)
  GO:1902042 negative regulation of extrinsic apoptotic signaling pathway via death domain receptors (P, IDA)
  GO:0034097 response to cytokine (P, IDA)
  GO:0001836 release of cytochrome c from mitochondria (P, IDA)
  GO:0005739 mitochondrion (C, IDA)
  GO:0046902 regulation of mitochondrial membrane permeability (P, IDA)
  GO:0051881 regulation of mitochondrial membrane potential (P, IDA)
  GO:0005813 centrosome (C, IDA)
  GO:1902236 negative regulation of endoplasmic reticulum stress-induced intrinsic apoptotic signaling pathway (P, IDA)
  GO:0032465 regulation of cytokinesis (P, IMP)

InterPro domains:
  IPR002475 Bcl2-like [PS50062] (90-190)
  IPR003093 Apoptosis regulator, Bcl-2 protein, BH4 [PF02180] (1-26)
  IPR003093 Apoptosis regulator, Bcl-2 protein, BH4 [PS50063] (5-24)
  IPR003093 Apoptosis regulator, Bcl-2 protein, BH4 [SM00265] (1-27)
  IPR004725 Apoptosis regulator, Bcl-2/ BclX [TIGR00865] (1-233)
  IPR013279 Apoptosis regulator, Bcl-X [PR01864] (1-16)
  IPR013279 Apoptosis regulator, Bcl-X [PR01864] (17-32)
  IPR013279 Apoptosis regulator, Bcl-X [PR01864] (80-96)
  IPR013279 Apoptosis regulator, Bcl-X 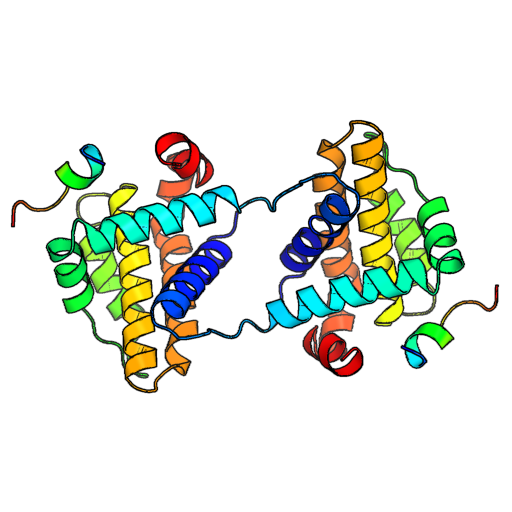[PR01864] (99-110)
  IPR013279 Apoptosis regulator, Bcl-X [PR01864] (118-129)
  IPR020717 Apoptosis regulator, Bcl-2, BH1 motif, conserved site [PS01080] (130-148)
  IPR020726 Apoptosis regulator, Bcl-2, BH2 motif, conserved site [PS01258] (181-192)
  IPR020728 Apoptosis regulator, Bcl-2, BH3 motif, conserved site [PS01259] (86-100)
  IPR020731 Apoptosis regulator, Bcl-2, BH4 motif, conserved site [PS01260] (4-24)
  IPR026298 Bcl-2 family [PR01862] (123-135)
  IPR026298 Bcl-2 family [PR01862] (136-164)
  IPR026298 Bcl-2 family [PR01862] (165-189)
  IPR026298 Bcl-2 family [PTHR11256] (2-211)
  IPR026298 Bcl-2 family [cd06845] (81-194)
  IPR036834 Bcl-2-like superfamily [G3DSA:1.10.437.10] (1-209)

Sequence (300 aa):
QSNRELVVDFLSYKLSQKGYSWSQPMAAVKQALREAGDEFELRYRRAFSDLTSQLHITPGTAYQSFEQVVNELFRDGVNWGRIVAFFSFGGALCVESVDKEMQVLVSRIAAWMATYLNDHLEPWIQENGGWDTFVELYGQSNRELVVDFLSSYKLSQKGYSWSQPMAAVKQALREAGDEFELRYRRAFSDLTSQLHITPGTAYQSFEQVVNELFRDGVNWGRIVAFFSFGGALCVESVDKEMQVLVSRIAAWMATYLNDHLEPWIQENGGWDTFVELYGTPEWASTLRPETPEWASTLRPE

Organism: Homo sapiens (NCBI:txid9606)

Nearest PDB structures (foldseek):
  7y8d-assembly1_A  TM=9.419E-01  e=6.165E-18  Homo sapiens
  7yaa-assembly1_A  TM=9.493E-01  e=1.339E-17  Homo sapiens
  6uvg-assembly2_C  TM=8.527E-01  e=1.825E-17  Homo sapiens
  6uvf-assembly5_I  TM=8.462E-01  e=4.875E-17  Homo sapiens
  6hjl-assembly2_F  TM=8.448E-01  e=6.647E-17  Homo sapiens

Foldseek 3Di:
DDPVVVVVVVVQVVQVVVVHHDDDVVVLLVVLLVVLLVCCCPVVVVVLVVLLVQDADDPPDDLVSVVVSLCVLCVPHDDVNSVSSLVNSLVVNCVRCVVVVNNVCNVVSVVSSVVCCVPPPVVVCVVCPHSVNVSVVSD/DDPVVVVQVVVCVVCVVVPHNDDGDCRLLVVLLVVLLVCCCVVVVVVLCVLLVQDADDVPDDLVSVVVSLCVLQVVHDDVNSVSSNVNSLVVNCVNCVVVVNNVCNVVSVVSSVVCCVPPPVVVCVVCPHSVVVSVVGD/DVVVVVPDDPD/DVVVVVPDDPD

Solvent-accessible surface area: 14827 Å² total

B-factor: mean 30.81, std 9.6, range [12.99, 67.23]

Secondary structure (DSSP, 8-state):
--HHHHHHHHHHHHHHHTT-----HHHHHHHHHHHHHHHHHHHTHHHHHHHHTT----TT--HHHHHHHHHHHTTT---HHHHHHHHHHHHHHHHHHHHTT-THHHHHHHHHHHHHIIIIIHHHHHHTT-HHHHHHHH-/--HHHHHHHHHHHHHHHTT-----TTHHHHHHHHHHHHHHHHH-HHHHHHHHTT----TT--HHHHHHHHHHHTTT---HHHHHHHHHHHHHHHHHHHHTT-TTHHHHHHHHHHHHIIIIIHHHHHHTT-HHHHHHHH-/-HHHHTTS---/-HHHHTTS---